Protein AF-A0AAQ3Q4E7-F1 (afdb_monomer)

Nearest PDB structures (foldseek):
  8rqh-assembly2_B  TM=8.491E-01  e=2.332E-04  Streptomyces cyaneofuscatus
  8rqh-assembly1_A  TM=8.280E-01  e=3.522E-04  Streptomyces cyaneofuscatus
  8uiq-assembly1_A  TM=7.110E-01  e=3.755E-05  Pseudomonas putida KT2440
  2vou-assembly1_A  TM=7.718E-01  e=1.138E-02  Paenarthrobacter nicotinovorans
  8er1-assembly1_A  TM=6.569E-01  e=4.702E-03  Chryseobacterium oncorhynchi

Foldseek 3Di:
DDLVVQQVVQWDADLPDFDADADFQPRHGPDTDRQNPVCVVVVHDGDTDHDPVSNVVSVDVVVPPVPDDPPFAFDDWDDPPQWIWTAGPVGDIDIDRDDDDPPPDVDPPDDWDQDWKWKWFDDPDDDGDIDIHDDDDDDQLLVVVCVVSPNTDPVSNVSSVNTDSVRTDIDTDTDHDDDPDPDDDD

InterPro domains:
  IPR036188 FAD/NAD(P)-binding domain superfamily [G3DSA:3.50.50.60] (1-108)
  IPR036188 FAD/NAD(P)-binding domain superfamily [SSF51905] (26-106)

Secondary structure (DSSP, 8-state):
--HHHHHHHHSEE-TTS-EEEE-TTT--EEEEE--SHHHHHTTPPPPEE--HHHHHHHHHHHH-TTT--TT--EEEEEE-SS-EEEEETTS-EEEES-----S-TT-TTS--EEEEEEEEE--SSS--EEEEE----SS-HHHHHHHHTTTS-HHHHHHHHHS-GGG-EEEEEEE-PPPS------

Organism: NCBI:txid4628

Solvent-accessible surface area (backbone atoms only — not comparable to full-atom values): 11913 Å² total; per-residue (Å²): 130,59,71,67,57,52,52,58,70,68,27,44,78,51,20,90,48,96,39,68,47,64,40,60,55,80,59,44,77,76,46,74,51,83,49,32,63,71,22,57,80,67,73,41,78,62,44,60,53,60,58,68,68,58,52,50,51,55,51,49,64,73,72,32,74,92,79,57,74,74,98,65,51,75,74,50,72,46,78,73,88,77,39,31,39,37,33,30,74,90,70,51,73,49,78,37,80,72,84,83,92,81,85,62,95,75,62,92,88,62,90,66,50,81,75,44,31,36,35,43,45,66,55,98,71,94,50,91,47,78,47,77,47,82,91,87,87,94,66,58,72,55,61,46,48,53,63,73,51,59,78,40,24,64,77,61,54,53,49,55,68,73,39,56,67,86,51,54,41,84,43,76,36,66,56,74,82,88,69,97,67,90,74,85,84,129

Sequence (186 aa):
MDVAEEVMKAGCITGDRINGLVDGISGNWYVKFDTFTPAAERGLPVTRVISRMTLQQILARAVGDDIILNDSNVIDFVDNGDKVTVKLENGQQLDGDFLVGADGIWVVNYKLDPKMLLIQVIPATLVLQILFLQTLKLLGKKERLLKIFDGWCDNVIDLLHATDEEAILRRDIYDRIPVMSWEKVV

Mean predicted aligned error: 8.84 Å

Radius of gyration: 21.98 Å; Cα contacts (8 Å, |Δi|>4): 220; chains: 1; bounding box: 44×51×58 Å

Structure (mmCIF, N/CA/C/O backbone):
data_AF-A0AAQ3Q4E7-F1
#
_entry.id   AF-A0AAQ3Q4E7-F1
#
loop_
_atom_site.group_PDB
_atom_site.id
_atom_site.type_symbol
_atom_site.label_atom_id
_atom_site.label_alt_id
_atom_site.label_comp_id
_atom_site.label_asym_id
_atom_site.label_entity_id
_atom_site.label_seq_id
_atom_site.pdbx_PDB_ins_code
_atom_site.Cartn_x
_atom_site.Cartn_y
_atom_site.Cartn_z
_atom_site.occupancy
_atom_site.B_iso_or_equiv
_atom_site.auth_seq_id
_atom_site.auth_comp_id
_atom_site.auth_asym_id
_atom_site.auth_atom_id
_atom_site.pdbx_PDB_model_num
ATOM 1 N N . MET A 1 1 ? -18.749 -17.083 -1.553 1.00 60.62 1 MET A N 1
ATOM 2 C CA . MET A 1 1 ? -17.361 -17.135 -2.051 1.00 60.62 1 MET A CA 1
ATOM 3 C C . MET A 1 1 ? -16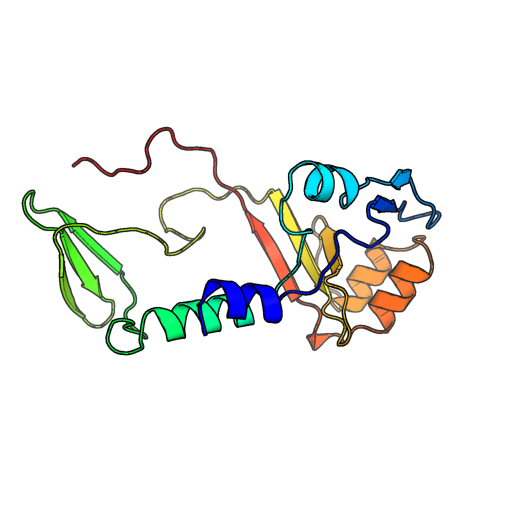.500 -16.774 -0.868 1.00 60.62 1 MET A C 1
ATOM 5 O O . MET A 1 1 ? -16.876 -15.849 -0.157 1.00 60.62 1 MET A O 1
ATOM 9 N N . ASP A 1 2 ? -15.468 -17.557 -0.585 1.00 90.62 2 ASP A N 1
ATOM 10 C CA . ASP A 1 2 ? -14.574 -17.249 0.530 1.00 90.62 2 ASP A CA 1
ATOM 11 C C . ASP A 1 2 ? -13.831 -15.926 0.248 1.00 90.62 2 ASP A C 1
ATOM 13 O O . ASP A 1 2 ? -13.501 -15.631 -0.904 1.00 90.62 2 ASP A O 1
ATOM 17 N N . VAL A 1 3 ? -13.592 -15.101 1.271 1.00 95.75 3 VAL A N 1
ATOM 18 C CA . VAL A 1 3 ? -12.972 -13.767 1.104 1.00 95.75 3 VAL A CA 1
ATOM 19 C C . VAL A 1 3 ? -11.593 -13.903 0.460 1.00 95.75 3 VAL A C 1
ATOM 21 O O . VAL A 1 3 ? -11.222 -13.112 -0.409 1.00 95.75 3 VAL A O 1
ATOM 24 N N . ALA A 1 4 ? -10.847 -14.947 0.834 1.00 93.50 4 ALA A N 1
ATOM 25 C CA . ALA A 1 4 ? -9.548 -15.228 0.245 1.00 93.50 4 ALA A CA 1
ATOM 26 C C . ALA A 1 4 ? -9.661 -15.561 -1.251 1.00 93.50 4 ALA A C 1
ATOM 28 O O . ALA A 1 4 ? -8.864 -15.061 -2.043 1.00 93.50 4 ALA A O 1
ATOM 29 N N . GLU A 1 5 ? -10.666 -16.335 -1.672 1.00 94.31 5 GLU A N 1
ATOM 30 C CA . GLU A 1 5 ? -10.904 -16.619 -3.093 1.00 94.31 5 GLU A CA 1
ATOM 31 C C . GLU A 1 5 ? -11.196 -15.343 -3.891 1.00 94.31 5 GLU A C 1
ATOM 33 O O . GLU A 1 5 ? -10.680 -15.183 -5.000 1.00 94.31 5 GLU A O 1
ATOM 38 N N . GLU A 1 6 ? -11.972 -14.409 -3.331 1.00 96.06 6 GLU A N 1
ATOM 39 C CA . GLU A 1 6 ? -12.259 -13.123 -3.977 1.00 96.06 6 GLU A CA 1
ATOM 40 C C . GLU A 1 6 ? -10.988 -12.293 -4.176 1.00 96.06 6 GLU A C 1
ATOM 42 O O . GLU A 1 6 ? -10.724 -11.810 -5.282 1.00 96.06 6 GLU A O 1
ATOM 47 N N . VAL A 1 7 ? -10.160 -12.189 -3.132 1.00 95.44 7 VAL A N 1
ATOM 48 C CA . VAL A 1 7 ? -8.862 -11.502 -3.191 1.00 95.44 7 VAL A CA 1
ATOM 49 C C . VAL A 1 7 ? -7.954 -12.152 -4.235 1.00 95.44 7 VAL A C 1
ATOM 51 O O . VAL A 1 7 ? -7.366 -11.460 -5.070 1.00 95.44 7 VAL A O 1
ATOM 54 N N . MET A 1 8 ? -7.868 -13.483 -4.240 1.00 92.56 8 MET A N 1
ATOM 55 C CA . MET A 1 8 ? -7.023 -14.221 -5.180 1.00 92.56 8 MET A CA 1
ATOM 56 C C . MET A 1 8 ? -7.490 -14.054 -6.626 1.00 92.56 8 MET A C 1
ATOM 58 O O . MET A 1 8 ? -6.655 -13.918 -7.523 1.00 92.56 8 MET A O 1
ATOM 62 N N . LYS A 1 9 ? -8.805 -14.014 -6.855 1.00 93.25 9 LYS A N 1
ATOM 63 C CA . LYS A 1 9 ? -9.408 -13.788 -8.173 1.00 93.25 9 LYS A CA 1
ATOM 64 C C . LYS A 1 9 ? -9.200 -12.358 -8.676 1.00 93.25 9 LYS A C 1
ATOM 66 O O . LYS A 1 9 ? -8.995 -12.170 -9.872 1.00 93.25 9 LYS A O 1
ATOM 71 N N . ALA A 1 10 ? -9.247 -11.366 -7.788 1.00 93.81 10 ALA A N 1
ATOM 72 C CA . ALA A 1 10 ? -9.035 -9.961 -8.135 1.00 93.81 10 ALA A CA 1
ATOM 73 C C . ALA A 1 10 ? -7.553 -9.606 -8.370 1.00 93.81 10 ALA A C 1
ATOM 75 O O . ALA A 1 10 ? -7.254 -8.618 -9.042 1.00 93.81 10 ALA A O 1
ATOM 76 N N . GLY A 1 11 ? -6.621 -10.387 -7.817 1.00 90.44 11 GLY A N 1
ATOM 77 C CA . GLY A 1 11 ? -5.184 -10.180 -7.987 1.00 90.44 11 GLY A CA 1
ATOM 78 C C . GLY A 1 11 ? -4.650 -10.652 -9.345 1.00 90.44 11 GLY A C 1
ATOM 79 O O . GLY A 1 11 ? -4.944 -11.759 -9.798 1.00 90.44 11 GLY A O 1
ATOM 80 N N . CYS A 1 12 ? -3.780 -9.849 -9.958 1.00 88.62 12 CYS A N 1
ATOM 81 C CA . CYS A 1 12 ? -3.025 -10.213 -11.157 1.00 88.62 12 CYS A CA 1
ATOM 82 C C . CYS A 1 12 ? -1.793 -11.034 -10.774 1.00 88.62 12 CYS A C 1
ATOM 84 O O . CYS A 1 12 ? -1.006 -10.590 -9.940 1.00 88.62 12 CYS A O 1
ATOM 86 N N . ILE A 1 13 ? -1.586 -12.192 -11.406 1.00 88.81 13 ILE A N 1
ATOM 87 C CA . ILE A 1 13 ? -0.353 -12.972 -11.237 1.00 88.81 13 ILE A CA 1
ATOM 88 C C . ILE A 1 13 ? 0.808 -12.197 -11.868 1.00 88.81 13 ILE A C 1
ATOM 90 O O . ILE A 1 13 ? 0.705 -11.696 -12.991 1.00 88.81 13 ILE A O 1
ATOM 94 N N . THR A 1 14 ? 1.881 -12.046 -11.099 1.00 87.25 14 THR A N 1
ATOM 95 C CA . THR A 1 14 ? 3.135 -11.420 -11.542 1.00 87.25 14 THR A CA 1
ATOM 96 C C . THR A 1 14 ? 4.330 -12.338 -11.352 1.00 87.25 14 THR A C 1
ATOM 98 O O . THR A 1 14 ? 5.359 -12.146 -12.001 1.00 87.25 14 THR A O 1
ATOM 101 N N . GLY A 1 15 ? 4.204 -13.343 -10.482 1.00 84.06 15 GLY A N 1
ATOM 102 C CA . GLY A 1 15 ? 5.280 -14.289 -10.222 1.00 84.06 15 GLY A CA 1
ATOM 103 C C . GLY A 1 15 ? 5.631 -15.179 -11.418 1.00 84.06 15 GLY A C 1
ATOM 104 O O . GLY A 1 15 ? 6.709 -15.741 -11.444 1.00 84.06 15 GLY A O 1
ATOM 105 N N . ASP A 1 16 ? 4.764 -15.272 -12.428 1.00 86.12 16 ASP A N 1
ATOM 106 C CA . ASP A 1 16 ? 4.968 -16.015 -13.680 1.00 86.12 16 ASP A CA 1
ATOM 107 C C . ASP A 1 16 ? 5.640 -15.186 -14.793 1.00 86.12 16 ASP A C 1
ATOM 109 O O . ASP A 1 16 ? 5.805 -15.656 -15.921 1.00 86.12 16 ASP A O 1
ATOM 113 N N . ARG A 1 17 ? 6.024 -13.941 -14.494 1.00 86.81 17 ARG A N 1
ATOM 114 C CA . ARG A 1 17 ? 6.661 -13.015 -15.439 1.00 86.81 17 ARG A CA 1
ATOM 115 C C . ARG A 1 17 ? 8.159 -12.897 -15.182 1.00 86.81 17 ARG A C 1
ATOM 117 O O . ARG A 1 17 ? 8.674 -13.279 -14.132 1.00 86.81 17 ARG A O 1
ATOM 124 N N . ILE A 1 18 ? 8.868 -12.284 -16.130 1.00 84.69 18 ILE A N 1
ATOM 125 C CA . ILE A 1 18 ? 10.240 -11.831 -15.886 1.00 84.69 18 ILE A CA 1
ATOM 126 C C . ILE A 1 18 ? 10.180 -10.686 -14.875 1.00 84.69 18 ILE A C 1
ATOM 128 O O . ILE A 1 18 ? 9.645 -9.618 -15.173 1.00 84.69 18 ILE A O 1
ATOM 132 N N . ASN A 1 19 ? 10.743 -10.915 -13.694 1.00 84.56 19 ASN A N 1
ATOM 133 C CA . ASN A 1 19 ? 10.876 -9.914 -12.648 1.00 84.56 19 ASN A CA 1
ATOM 134 C C . ASN A 1 19 ? 12.354 -9.515 -12.509 1.00 84.56 19 ASN A C 1
ATOM 136 O O . ASN A 1 19 ? 13.254 -10.338 -12.696 1.00 84.56 19 ASN A O 1
ATOM 140 N N . GLY A 1 20 ? 12.629 -8.244 -12.230 1.00 88.12 20 GLY A N 1
ATOM 141 C CA . GLY A 1 20 ? 13.999 -7.739 -12.227 1.00 88.12 20 GLY A CA 1
ATOM 142 C C . GLY A 1 20 ? 14.095 -6.229 -12.050 1.00 88.12 20 GLY A C 1
ATOM 143 O O . GLY A 1 20 ? 13.082 -5.545 -11.909 1.00 88.12 20 GLY A O 1
ATOM 144 N N . LEU A 1 21 ? 15.325 -5.721 -12.102 1.00 89.56 21 LEU A N 1
ATOM 145 C CA . LEU A 1 21 ? 15.622 -4.292 -12.176 1.00 89.56 21 LEU A CA 1
ATOM 146 C C . LEU A 1 21 ? 16.258 -3.976 -13.531 1.00 89.56 21 LEU A C 1
ATOM 148 O O . LEU A 1 21 ? 17.126 -4.711 -14.019 1.00 89.56 21 LEU A O 1
ATOM 152 N N . VAL A 1 22 ? 15.828 -2.860 -14.109 1.00 89.38 22 VAL A N 1
ATOM 153 C CA . VAL A 1 22 ? 16.307 -2.325 -15.384 1.00 89.38 22 VAL A CA 1
ATOM 154 C C . VAL A 1 22 ? 17.050 -1.021 -15.111 1.00 89.38 22 VAL A C 1
ATOM 156 O O . VAL A 1 22 ? 16.599 -0.213 -14.300 1.00 89.38 22 VAL A O 1
ATOM 159 N N . ASP A 1 23 ? 18.191 -0.835 -15.768 1.00 89.12 23 ASP A N 1
ATOM 160 C CA . ASP A 1 23 ? 18.941 0.416 -15.744 1.00 89.12 23 ASP A CA 1
ATOM 161 C C . ASP A 1 23 ? 18.191 1.511 -16.514 1.00 89.12 23 ASP A C 1
ATOM 163 O O . ASP A 1 23 ? 17.794 1.320 -17.663 1.00 89.12 23 ASP A O 1
ATOM 167 N N . GLY A 1 24 ? 18.021 2.669 -15.880 1.00 87.56 24 GLY A N 1
ATOM 168 C CA . GLY A 1 24 ? 17.267 3.790 -16.430 1.00 87.56 24 GLY A CA 1
ATOM 169 C C . GLY A 1 24 ? 17.907 4.422 -17.662 1.00 87.56 24 GLY A C 1
ATOM 170 O O . GLY A 1 24 ? 17.179 4.889 -18.533 1.00 87.56 24 GLY A O 1
ATOM 171 N N . ILE A 1 25 ? 19.242 4.404 -17.760 1.00 91.00 25 ILE A N 1
ATOM 172 C CA . ILE A 1 25 ? 19.988 5.044 -18.854 1.00 91.00 25 ILE A CA 1
ATOM 173 C C . ILE A 1 25 ? 19.978 4.151 -20.096 1.00 91.00 25 ILE A C 1
ATOM 175 O O . ILE A 1 25 ? 19.546 4.566 -21.167 1.00 91.00 25 ILE A O 1
ATOM 179 N N . SER A 1 26 ? 20.436 2.907 -19.963 1.00 92.94 26 SER A N 1
ATOM 180 C CA . SER A 1 26 ? 20.579 1.994 -21.101 1.00 92.94 26 SER A CA 1
ATOM 181 C C . SER A 1 26 ? 19.322 1.184 -21.420 1.00 92.94 26 SER A C 1
ATOM 183 O O . SER A 1 26 ? 19.244 0.585 -22.490 1.00 92.94 26 SER A O 1
ATOM 185 N N . GLY A 1 27 ? 18.362 1.106 -20.495 1.00 88.50 27 GLY A N 1
ATOM 186 C CA . GLY A 1 27 ? 17.185 0.245 -20.619 1.00 88.50 27 GLY A CA 1
ATOM 187 C C . GLY A 1 27 ? 17.492 -1.253 -20.501 1.00 88.50 27 GLY A C 1
ATOM 188 O O . GLY A 1 27 ? 16.609 -2.084 -20.723 1.00 88.50 27 GLY A O 1
ATOM 189 N N . ASN A 1 28 ? 18.727 -1.625 -20.151 1.00 92.81 28 ASN A N 1
ATOM 190 C CA . ASN A 1 28 ? 19.142 -3.018 -20.032 1.00 92.81 28 ASN A CA 1
ATOM 191 C C . ASN A 1 28 ? 18.845 -3.589 -18.643 1.00 92.81 28 ASN A C 1
ATOM 193 O O . ASN A 1 28 ? 18.901 -2.900 -17.626 1.00 92.81 28 ASN A O 1
ATOM 197 N N . TRP A 1 29 ? 18.583 -4.895 -18.589 1.00 92.31 29 TRP A N 1
ATOM 198 C CA . TRP A 1 29 ? 18.452 -5.614 -17.323 1.00 92.31 29 TRP A CA 1
ATOM 199 C C . TRP A 1 29 ? 19.776 -5.609 -16.560 1.00 92.31 29 TRP A C 1
ATOM 201 O O . TRP A 1 29 ? 20.783 -6.095 -17.071 1.00 92.31 29 TRP A O 1
ATOM 211 N N . TYR A 1 30 ? 19.745 -5.131 -15.318 1.00 90.62 30 TYR A N 1
ATOM 212 C CA . TYR A 1 30 ? 20.881 -5.216 -14.400 1.00 90.62 30 TYR A CA 1
ATOM 213 C C . TYR A 1 30 ? 20.780 -6.445 -13.485 1.00 90.62 30 TYR A C 1
ATOM 215 O O . TYR A 1 30 ? 21.783 -7.085 -13.182 1.00 90.62 30 TYR A O 1
ATOM 223 N N . VAL A 1 31 ? 19.560 -6.833 -13.093 1.00 95.19 31 VAL A N 1
ATOM 224 C CA . VAL A 1 31 ? 19.297 -8.076 -12.353 1.00 95.19 31 VAL A CA 1
ATOM 225 C C . VAL A 1 31 ? 17.936 -8.646 -12.734 1.00 95.19 31 VAL A C 1
ATOM 227 O O . VAL A 1 31 ? 16.982 -7.902 -12.960 1.00 95.19 31 VAL A O 1
ATOM 230 N N . LYS A 1 32 ? 17.841 -9.974 -12.786 1.00 93.44 32 LYS A N 1
ATOM 231 C CA . LYS A 1 32 ? 16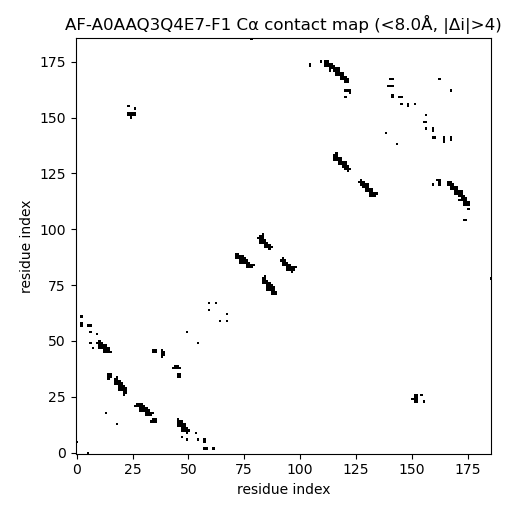.583 -10.716 -12.913 1.00 93.44 32 LYS A CA 1
ATOM 232 C C . LYS A 1 32 ? 16.452 -11.650 -11.721 1.00 93.44 32 LYS A C 1
ATOM 234 O O . LYS A 1 32 ? 17.446 -12.239 -11.302 1.00 93.44 32 LYS A O 1
ATOM 239 N N . PHE A 1 33 ? 15.248 -11.776 -11.187 1.00 91.38 33 PHE A N 1
ATOM 240 C CA . PHE A 1 33 ? 14.959 -12.658 -10.066 1.00 91.38 33 PHE A CA 1
ATOM 241 C C . PHE A 1 33 ? 13.764 -13.553 -10.390 1.00 91.38 33 PHE A C 1
ATOM 243 O O . PHE A 1 33 ? 12.753 -13.100 -10.926 1.00 91.38 33 PHE A O 1
ATOM 250 N N . ASP A 1 34 ? 13.914 -14.838 -10.076 1.00 90.62 34 ASP A N 1
ATOM 251 C CA . ASP A 1 34 ? 12.868 -15.843 -10.227 1.00 90.62 34 ASP A CA 1
ATOM 252 C C . ASP A 1 34 ? 11.958 -15.823 -8.997 1.00 90.62 34 ASP A C 1
ATOM 254 O O . ASP A 1 34 ? 12.381 -16.111 -7.876 1.00 90.62 34 ASP A O 1
ATOM 258 N N . THR A 1 35 ? 10.704 -15.444 -9.216 1.00 90.31 35 THR A N 1
ATOM 259 C CA . THR A 1 35 ? 9.653 -15.398 -8.194 1.00 90.31 35 THR A CA 1
ATOM 260 C C . THR A 1 35 ? 8.675 -16.567 -8.312 1.00 90.31 35 THR A C 1
ATOM 262 O O . THR A 1 35 ? 7.853 -16.754 -7.414 1.00 90.31 35 THR A O 1
ATOM 265 N N . PHE A 1 36 ? 8.766 -17.371 -9.377 1.00 93.38 36 PHE A N 1
ATOM 266 C CA . PHE A 1 36 ? 7.890 -18.512 -9.617 1.00 93.38 36 PHE A CA 1
ATOM 267 C C . PHE A 1 36 ? 8.386 -19.749 -8.872 1.00 93.38 36 PHE A C 1
ATOM 269 O O . PHE A 1 36 ? 7.676 -20.287 -8.018 1.00 93.38 36 PHE A O 1
ATOM 276 N N . THR A 1 37 ? 9.607 -20.196 -9.183 1.00 93.62 37 THR A N 1
ATOM 277 C CA . THR A 1 37 ? 10.122 -21.504 -8.747 1.00 93.62 37 THR A CA 1
ATOM 278 C C . THR A 1 37 ? 10.120 -21.655 -7.224 1.00 93.62 37 THR A C 1
ATOM 280 O O . THR A 1 37 ? 9.572 -22.648 -6.743 1.00 93.62 37 THR A O 1
ATOM 283 N N . PRO A 1 38 ? 10.584 -20.666 -6.425 1.00 92.88 38 PRO A N 1
ATOM 284 C CA . PRO A 1 38 ? 10.576 -20.795 -4.967 1.00 92.88 38 PRO A CA 1
ATOM 285 C C . PRO A 1 38 ? 9.170 -20.910 -4.361 1.00 92.88 38 PRO A C 1
ATOM 287 O O . PRO A 1 38 ? 9.005 -21.524 -3.307 1.00 92.88 38 PRO A O 1
ATOM 290 N N . ALA A 1 39 ? 8.158 -20.303 -4.992 1.00 92.75 39 ALA A N 1
ATOM 291 C CA . ALA A 1 39 ? 6.772 -20.417 -4.549 1.00 92.75 39 ALA A CA 1
ATOM 292 C C . ALA A 1 39 ? 6.206 -21.799 -4.902 1.00 92.75 39 ALA A C 1
ATOM 294 O O . ALA A 1 39 ? 5.656 -22.477 -4.033 1.00 92.75 39 ALA A O 1
ATOM 295 N N . ALA A 1 40 ? 6.415 -22.241 -6.146 1.00 92.94 40 ALA A N 1
ATOM 296 C CA . ALA A 1 40 ? 5.936 -23.525 -6.647 1.00 92.94 40 ALA A CA 1
ATOM 297 C C . ALA A 1 40 ? 6.521 -24.714 -5.866 1.00 92.94 40 ALA A C 1
ATOM 299 O O . ALA A 1 40 ? 5.770 -25.578 -5.417 1.00 92.94 40 ALA A O 1
ATOM 300 N N . GLU A 1 41 ? 7.835 -24.729 -5.626 1.00 96.38 41 GLU A N 1
ATOM 301 C CA . GLU A 1 41 ? 8.517 -25.791 -4.867 1.00 96.38 41 GLU A CA 1
ATOM 302 C C . GLU A 1 41 ? 8.024 -25.906 -3.417 1.00 96.38 41 GLU A C 1
ATOM 304 O O . GLU A 1 41 ? 8.086 -26.977 -2.817 1.00 96.38 41 GLU A O 1
ATOM 309 N N . ARG A 1 42 ? 7.509 -24.809 -2.850 1.00 95.81 42 ARG A N 1
ATOM 310 C CA . ARG A 1 42 ? 6.963 -24.757 -1.485 1.00 95.81 42 ARG A CA 1
ATOM 311 C C . ARG A 1 42 ? 5.448 -24.958 -1.428 1.00 95.81 42 ARG A C 1
ATOM 313 O O . ARG A 1 42 ? 4.879 -24.874 -0.343 1.00 95.81 42 ARG A O 1
ATOM 320 N N . GLY A 1 43 ? 4.787 -25.177 -2.567 1.00 94.38 43 GLY A N 1
ATOM 321 C CA . GLY A 1 43 ? 3.326 -25.252 -2.648 1.00 94.38 43 GLY A CA 1
ATOM 322 C C . GLY A 1 43 ? 2.620 -23.943 -2.272 1.00 94.38 43 GLY A C 1
ATOM 323 O O . GLY A 1 43 ? 1.458 -23.964 -1.873 1.00 94.38 43 GLY A O 1
ATOM 324 N N . LEU A 1 44 ? 3.317 -22.805 -2.362 1.00 92.06 44 LEU A N 1
ATOM 325 C CA . LEU A 1 44 ? 2.762 -21.485 -2.074 1.00 92.06 44 LEU A CA 1
ATOM 326 C C . LEU A 1 44 ? 2.079 -20.906 -3.322 1.00 92.06 44 LEU A C 1
ATOM 328 O O . LEU A 1 44 ? 2.531 -21.153 -4.444 1.00 92.06 44 LEU A O 1
ATOM 332 N N . PRO A 1 45 ? 1.027 -20.082 -3.162 1.00 89.44 45 PRO A N 1
ATOM 333 C CA . PRO A 1 45 ? 0.462 -19.349 -4.283 1.00 89.44 45 PRO A CA 1
ATOM 334 C C . PRO A 1 45 ? 1.509 -18.448 -4.947 1.00 89.44 45 PRO A C 1
ATOM 336 O O . PRO A 1 45 ? 2.249 -17.733 -4.270 1.00 89.44 45 PRO A O 1
ATOM 339 N N . VAL A 1 46 ? 1.531 -18.447 -6.281 1.00 91.06 46 VAL A N 1
ATOM 340 C CA . VAL A 1 46 ? 2.384 -17.543 -7.067 1.00 91.06 46 VAL A CA 1
ATOM 341 C C . VAL A 1 46 ? 2.046 -16.091 -6.725 1.00 91.06 46 VAL A C 1
ATOM 343 O O . VAL A 1 46 ? 0.871 -15.745 -6.568 1.00 91.06 46 VAL A O 1
ATOM 346 N N . THR A 1 47 ? 3.073 -15.242 -6.623 1.00 88.88 47 THR A N 1
ATOM 347 C CA . THR A 1 47 ? 2.931 -13.829 -6.254 1.00 88.88 47 THR A CA 1
ATOM 348 C C . THR A 1 47 ? 1.929 -13.100 -7.146 1.00 88.88 47 THR A C 1
ATOM 350 O O . THR A 1 47 ? 1.940 -13.234 -8.376 1.00 88.88 47 THR A O 1
ATOM 353 N N . ARG A 1 48 ? 1.074 -12.299 -6.501 1.00 88.75 48 ARG A N 1
ATOM 354 C CA . ARG A 1 48 ? 0.040 -11.486 -7.138 1.00 88.75 48 ARG A CA 1
ATOM 355 C C . ARG A 1 48 ? 0.127 -10.035 -6.693 1.00 88.75 48 ARG A C 1
ATOM 357 O O . ARG A 1 48 ? 0.516 -9.745 -5.565 1.00 88.75 48 ARG A O 1
ATOM 364 N N . VAL A 1 49 ? -0.315 -9.139 -7.567 1.00 89.31 49 VAL A N 1
ATOM 365 C CA . VAL A 1 49 ? -0.536 -7.722 -7.269 1.00 89.31 49 VAL A CA 1
ATOM 366 C C . VAL A 1 49 ? -2.028 -7.434 -7.356 1.00 89.31 49 VAL A C 1
ATOM 368 O O . VAL A 1 49 ? -2.685 -7.802 -8.329 1.00 89.31 49 VAL A O 1
ATOM 371 N N . ILE A 1 50 ? -2.565 -6.764 -6.340 1.00 89.88 50 ILE A N 1
ATOM 372 C CA . ILE A 1 50 ? -3.967 -6.345 -6.270 1.00 89.88 50 ILE A CA 1
ATOM 373 C C . ILE A 1 50 ? -4.044 -4.835 -6.038 1.00 89.88 50 ILE A C 1
ATOM 375 O O . ILE A 1 50 ? -3.211 -4.254 -5.341 1.00 89.88 50 ILE A O 1
ATOM 379 N N . SER A 1 51 ? -5.054 -4.189 -6.622 1.00 89.00 51 SER A N 1
ATOM 380 C CA . SER A 1 51 ? -5.367 -2.790 -6.324 1.00 89.00 51 SER A CA 1
ATOM 381 C C . SER A 1 51 ? -5.711 -2.631 -4.843 1.00 89.00 51 SER A C 1
ATOM 383 O O . SER A 1 51 ? -6.571 -3.343 -4.322 1.00 89.00 51 SER A O 1
ATOM 385 N N . ARG A 1 52 ? -5.087 -1.653 -4.173 1.00 88.62 52 ARG A N 1
ATOM 386 C CA . ARG A 1 52 ? -5.385 -1.330 -2.769 1.00 88.62 52 ARG A CA 1
ATOM 387 C C . ARG A 1 52 ? -6.875 -1.060 -2.565 1.00 88.62 52 ARG A C 1
ATOM 389 O O . ARG A 1 52 ? -7.445 -1.548 -1.599 1.00 88.62 52 ARG A O 1
ATOM 396 N N . MET A 1 53 ? -7.498 -0.314 -3.476 1.00 92.81 53 MET A N 1
ATOM 397 C CA . MET A 1 53 ? -8.914 0.047 -3.390 1.00 92.81 53 MET A CA 1
ATOM 398 C C . MET A 1 53 ? -9.795 -1.196 -3.487 1.00 92.81 53 MET A C 1
ATOM 400 O O . MET A 1 53 ? -10.702 -1.365 -2.681 1.00 92.81 53 MET A O 1
ATOM 404 N N . THR A 1 54 ? -9.484 -2.098 -4.421 1.00 95.12 54 THR A N 1
ATOM 405 C CA . THR A 1 54 ? -10.205 -3.365 -4.577 1.00 95.12 54 THR A CA 1
ATOM 406 C C . THR A 1 54 ? -10.049 -4.246 -3.343 1.00 95.12 54 THR A C 1
ATOM 408 O O . THR A 1 54 ? -11.048 -4.724 -2.820 1.00 95.12 54 THR A O 1
ATOM 411 N N . LEU A 1 55 ? -8.826 -4.410 -2.827 1.00 96.00 55 LEU A N 1
ATOM 412 C CA . LEU A 1 55 ? -8.587 -5.188 -1.610 1.00 96.00 55 LEU A CA 1
ATOM 413 C C . LEU A 1 55 ? -9.369 -4.618 -0.419 1.00 96.00 55 LEU A C 1
ATOM 415 O O . LEU A 1 55 ? -10.046 -5.360 0.282 1.00 96.00 55 LEU A O 1
ATOM 419 N N . GLN A 1 56 ? -9.321 -3.301 -0.217 1.00 95.19 56 GLN A N 1
ATOM 420 C CA . GLN A 1 56 ? -10.048 -2.644 0.869 1.00 95.19 56 GLN A CA 1
ATOM 421 C C . GLN A 1 56 ? -11.565 -2.791 0.731 1.00 95.19 56 GLN A C 1
ATOM 423 O O . GLN A 1 56 ? -12.230 -3.028 1.731 1.00 95.19 56 GLN A O 1
ATOM 428 N N . GLN A 1 57 ? -12.111 -2.701 -0.483 1.00 95.62 57 GLN A N 1
ATOM 429 C CA . GLN A 1 57 ? -13.539 -2.918 -0.727 1.00 95.62 57 GLN A CA 1
ATOM 430 C C . GLN A 1 57 ? -13.967 -4.355 -0.425 1.00 95.62 57 GLN A C 1
ATOM 432 O O . GLN A 1 57 ? -15.010 -4.550 0.192 1.00 95.62 57 GLN A O 1
ATOM 437 N N . ILE A 1 58 ? -13.173 -5.349 -0.840 1.00 96.81 58 ILE A N 1
ATOM 438 C CA . ILE A 1 58 ? -13.443 -6.763 -0.545 1.00 96.81 58 ILE A CA 1
ATOM 439 C C . ILE A 1 58 ? -13.484 -6.975 0.973 1.00 96.81 58 ILE A C 1
ATOM 441 O O . ILE A 1 58 ? -14.443 -7.537 1.494 1.00 96.81 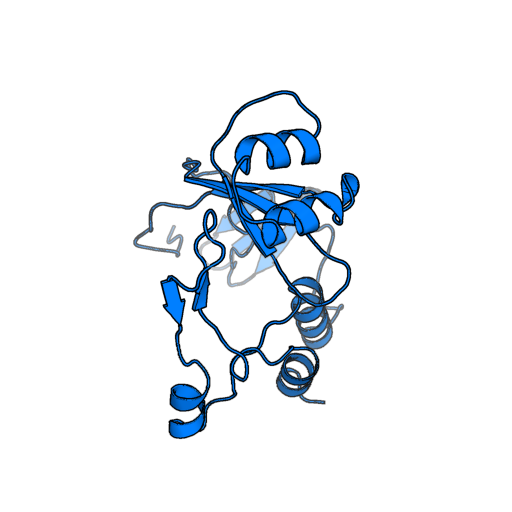58 ILE A O 1
ATOM 445 N N . LEU A 1 59 ? -12.478 -6.465 1.690 1.00 96.56 59 LEU A N 1
ATOM 446 C CA . LEU A 1 59 ? -12.391 -6.599 3.144 1.00 96.56 59 LEU A CA 1
ATOM 447 C C . LEU A 1 59 ? -13.515 -5.850 3.874 1.00 96.56 59 LEU A C 1
ATOM 449 O O . LEU A 1 59 ? -14.117 -6.416 4.777 1.00 96.56 59 LEU A O 1
ATOM 453 N N . ALA A 1 60 ? -13.839 -4.618 3.471 1.00 95.25 60 ALA A N 1
ATOM 454 C CA . ALA A 1 60 ? -14.912 -3.835 4.087 1.00 95.25 60 ALA A CA 1
ATOM 455 C C . ALA A 1 60 ? -16.277 -4.527 3.947 1.00 95.25 60 ALA A C 1
ATOM 457 O O . ALA A 1 60 ? -17.013 -4.644 4.921 1.00 95.25 60 ALA A O 1
ATOM 458 N N . ARG A 1 61 ? -16.578 -5.075 2.762 1.00 94.94 61 ARG A N 1
ATOM 459 C CA . ARG A 1 61 ? -17.813 -5.841 2.529 1.00 94.94 61 ARG A CA 1
ATOM 460 C C . ARG A 1 61 ? -17.877 -7.123 3.351 1.00 94.94 61 ARG A C 1
ATOM 462 O O . ARG A 1 61 ? -18.957 -7.507 3.778 1.00 94.94 61 ARG A O 1
ATOM 469 N N . ALA A 1 62 ? -16.741 -7.796 3.528 1.00 95.88 62 ALA A N 1
ATOM 470 C CA . ALA A 1 62 ? -16.664 -9.019 4.320 1.00 95.88 62 ALA A CA 1
ATOM 471 C C . ALA A 1 62 ? -16.885 -8.763 5.817 1.00 95.88 62 ALA A C 1
ATOM 473 O O . ALA A 1 62 ? -17.454 -9.604 6.505 1.00 95.88 62 ALA A O 1
ATOM 474 N N . VAL A 1 63 ? -16.417 -7.612 6.299 1.00 94.94 63 VAL A N 1
ATOM 475 C CA . VAL A 1 63 ? -16.596 -7.126 7.670 1.00 94.94 63 VAL A CA 1
ATOM 476 C C . VAL A 1 63 ? -18.061 -6.727 7.903 1.00 94.94 63 VAL A C 1
ATOM 478 O O . VAL A 1 63 ? -18.647 -7.157 8.889 1.00 94.94 63 VAL A O 1
ATOM 481 N N . GLY A 1 64 ? -18.676 -6.016 6.957 1.00 94.44 64 GLY A N 1
ATOM 482 C CA . GLY A 1 64 ? -20.080 -5.603 7.024 1.00 94.44 64 GLY A CA 1
ATOM 483 C C . GLY A 1 64 ? -20.238 -4.116 7.341 1.00 94.44 64 GLY A C 1
ATOM 484 O O . GLY A 1 64 ? -19.459 -3.531 8.093 1.00 94.44 64 GLY A O 1
ATOM 485 N N . ASP A 1 65 ? -21.247 -3.490 6.736 1.00 90.81 65 ASP A N 1
ATOM 486 C CA . ASP A 1 65 ? -21.466 -2.041 6.837 1.00 90.81 65 ASP A CA 1
ATOM 487 C C . ASP A 1 65 ? -22.041 -1.621 8.202 1.00 90.81 65 ASP A C 1
ATOM 489 O O . ASP A 1 65 ? -21.932 -0.463 8.593 1.00 90.81 65 ASP A O 1
ATOM 493 N N . ASP A 1 66 ? -22.636 -2.552 8.949 1.00 93.44 66 ASP A N 1
ATOM 494 C CA . ASP A 1 66 ? -23.221 -2.328 10.274 1.00 93.44 66 ASP A CA 1
ATOM 495 C C . ASP A 1 66 ? -22.175 -2.099 11.371 1.00 93.44 66 ASP A C 1
ATOM 497 O O . ASP A 1 66 ? -22.481 -1.488 12.396 1.00 93.44 66 ASP A O 1
ATOM 501 N N . ILE A 1 67 ? -20.935 -2.535 11.141 1.00 94.25 67 ILE A N 1
ATOM 502 C CA . ILE A 1 67 ? -19.820 -2.350 12.077 1.00 94.25 67 ILE A CA 1
ATOM 503 C C . I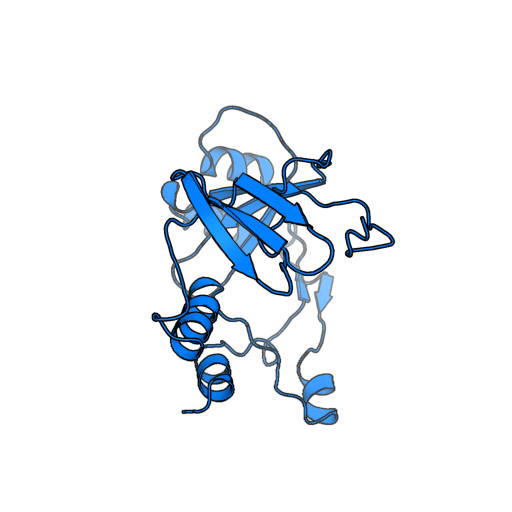LE A 1 67 ? -18.815 -1.282 11.625 1.00 94.25 67 ILE A C 1
ATOM 505 O O . ILE A 1 67 ? -17.936 -0.901 12.399 1.00 94.25 67 ILE A O 1
ATOM 509 N N . ILE A 1 68 ? -18.944 -0.762 10.399 1.00 94.81 68 ILE A N 1
ATOM 510 C CA . ILE A 1 68 ? -18.077 0.294 9.866 1.00 94.81 68 ILE A CA 1
ATOM 511 C C . ILE A 1 68 ? -18.767 1.650 10.018 1.00 94.81 68 ILE A C 1
ATOM 513 O O . ILE A 1 68 ? -19.672 2.008 9.266 1.00 94.81 68 ILE A O 1
ATOM 517 N N . LEU A 1 69 ? -18.277 2.451 10.962 1.00 93.50 69 LEU A N 1
ATOM 518 C CA . LEU A 1 69 ? -18.748 3.816 11.178 1.00 93.50 69 LEU A CA 1
ATOM 519 C C . LEU A 1 69 ? -17.859 4.806 10.418 1.00 93.50 69 LEU A C 1
ATOM 521 O O . LEU A 1 69 ? -16.745 5.119 10.839 1.00 93.50 69 LEU A O 1
ATOM 525 N N . ASN A 1 70 ? -18.353 5.301 9.282 1.00 93.06 70 ASN A N 1
ATOM 526 C CA . ASN A 1 70 ? -17.713 6.402 8.559 1.00 93.06 70 ASN A CA 1
ATOM 527 C C . ASN A 1 70 ? -17.965 7.747 9.262 1.00 93.06 70 ASN A C 1
ATOM 529 O O . ASN A 1 70 ? -18.720 7.822 10.234 1.00 93.06 70 ASN A O 1
ATOM 533 N N . ASP A 1 71 ? -17.283 8.799 8.800 1.00 92.25 71 ASP A N 1
ATOM 534 C CA . ASP A 1 71 ? -17.398 10.171 9.327 1.00 92.25 71 ASP A CA 1
ATOM 535 C C . ASP A 1 71 ? -17.203 10.276 10.857 1.00 92.25 71 ASP A C 1
ATOM 537 O O . ASP A 1 71 ? -17.664 11.210 11.511 1.00 92.25 71 ASP A O 1
ATOM 541 N N . SER A 1 72 ? -16.485 9.306 11.430 1.00 94.19 72 SER A N 1
ATOM 542 C CA . SER A 1 72 ? -16.255 9.135 12.866 1.00 94.19 72 SER A CA 1
ATOM 543 C C . SER A 1 72 ? -14.788 9.406 13.195 1.00 94.19 72 SER A C 1
ATOM 545 O O . SER A 1 72 ? -14.037 8.515 13.587 1.00 94.19 72 SER A O 1
ATOM 547 N N . ASN A 1 73 ? -14.353 10.648 12.969 1.00 93.25 73 ASN A N 1
ATOM 548 C CA . ASN A 1 73 ? -12.971 11.062 13.206 1.00 93.25 73 ASN A CA 1
ATOM 549 C C . ASN A 1 73 ? -12.653 11.074 14.710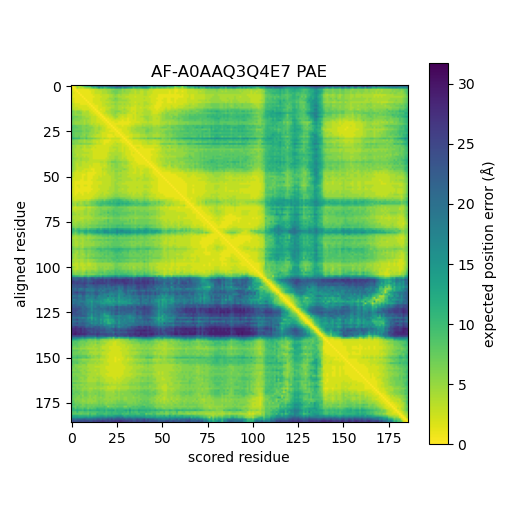 1.00 93.25 73 ASN A C 1
ATOM 551 O O . ASN A 1 73 ? -13.258 11.835 15.468 1.00 93.25 73 ASN A O 1
ATOM 555 N N . VAL A 1 74 ? -11.710 10.233 15.135 1.00 91.88 74 VAL A N 1
ATOM 556 C CA . VAL A 1 74 ? -11.253 10.144 16.527 1.00 91.88 74 VAL A CA 1
ATOM 557 C C . VAL A 1 74 ? -10.263 11.270 16.810 1.00 91.88 74 VAL A C 1
ATOM 559 O O . VAL A 1 74 ? -9.220 11.352 16.167 1.00 91.88 74 VAL A O 1
ATOM 562 N N . ILE A 1 75 ? -10.570 12.117 17.794 1.00 92.25 75 ILE A N 1
ATOM 563 C CA . ILE A 1 75 ? -9.726 13.267 18.163 1.00 92.25 75 ILE A CA 1
ATOM 564 C C . ILE A 1 75 ? -9.012 13.093 19.504 1.00 92.25 75 ILE A C 1
ATOM 566 O O . ILE A 1 75 ? -8.025 13.783 19.750 1.00 92.25 75 ILE A O 1
ATOM 570 N N . ASP A 1 76 ? -9.507 12.209 20.374 1.00 90.88 76 ASP A N 1
ATOM 571 C CA . ASP A 1 76 ? -8.907 11.936 21.682 1.00 90.88 76 ASP A CA 1
ATOM 572 C C . ASP A 1 76 ? -9.387 10.590 22.248 1.00 90.88 76 ASP A C 1
ATOM 574 O O . ASP A 1 76 ? -10.385 10.033 21.781 1.00 90.88 76 ASP A O 1
ATOM 578 N N . PHE A 1 77 ? -8.704 10.079 23.272 1.00 92.69 77 PHE A N 1
ATOM 579 C CA . PHE A 1 77 ? -9.147 8.918 24.043 1.00 92.69 77 PHE A CA 1
ATOM 580 C C . PHE A 1 77 ? -8.664 8.973 25.497 1.00 92.69 77 PHE A C 1
ATOM 582 O O . PHE A 1 77 ? -7.592 9.500 25.797 1.00 92.69 77 PHE A O 1
ATOM 589 N N . VAL A 1 78 ? -9.441 8.372 26.395 1.00 90.56 78 VAL A N 1
ATOM 590 C CA . VAL A 1 78 ? -9.131 8.243 27.823 1.00 90.56 78 VAL A CA 1
ATOM 591 C C . VAL A 1 78 ? -9.194 6.772 28.210 1.00 90.56 78 VAL A C 1
ATOM 593 O O . VAL A 1 78 ? -10.198 6.112 27.959 1.00 90.56 78 VAL A O 1
ATOM 596 N N . ASP A 1 79 ? -8.123 6.270 28.817 1.00 90.56 79 ASP A N 1
ATOM 597 C CA . ASP A 1 79 ? -8.091 4.953 29.453 1.00 90.56 79 ASP A CA 1
ATOM 598 C C . ASP A 1 79 ? -8.460 5.108 30.935 1.00 90.56 79 ASP A C 1
ATOM 600 O O . ASP A 1 79 ? -7.800 5.852 31.666 1.00 90.56 79 ASP A O 1
ATOM 604 N N . ASN A 1 80 ? -9.537 4.450 31.361 1.00 88.88 80 ASN A N 1
ATOM 605 C CA . ASN A 1 80 ? -10.040 4.488 32.735 1.00 88.88 80 ASN A CA 1
ATOM 606 C C . ASN A 1 80 ? -9.569 3.282 33.577 1.00 88.88 80 ASN A C 1
ATOM 608 O O . ASN A 1 80 ? -9.933 3.172 34.748 1.00 88.88 80 ASN A O 1
ATOM 612 N N . GLY A 1 81 ? -8.761 2.382 33.005 1.00 87.44 81 GLY A N 1
ATOM 613 C CA . GLY A 1 81 ? -8.243 1.164 33.635 1.00 87.44 81 GLY A CA 1
ATOM 614 C C . GLY A 1 81 ? -9.144 -0.067 33.484 1.00 87.44 81 GLY A C 1
ATOM 615 O O . GLY A 1 81 ? -8.651 -1.191 33.555 1.00 87.44 81 GLY A O 1
ATOM 616 N N . ASP A 1 82 ? -10.445 0.122 33.258 1.00 91.06 82 ASP A N 1
ATOM 617 C CA . ASP A 1 82 ? -11.402 -0.939 32.916 1.00 91.06 82 ASP A CA 1
ATOM 618 C C . ASP A 1 82 ? -11.914 -0.841 31.470 1.00 91.06 82 ASP A C 1
ATOM 620 O O . ASP A 1 82 ? -12.250 -1.861 30.870 1.00 91.06 82 ASP A O 1
ATOM 624 N N . LYS A 1 83 ? -11.970 0.377 30.917 1.00 94.12 83 LYS A N 1
ATOM 625 C CA . LYS A 1 83 ? -12.415 0.686 29.555 1.00 94.12 83 LYS A CA 1
ATOM 626 C C . LYS A 1 83 ? -11.670 1.875 28.969 1.00 94.12 83 LYS A C 1
ATOM 628 O O . LYS A 1 83 ? -11.233 2.776 29.688 1.00 94.12 83 LYS A O 1
ATOM 633 N N . VAL A 1 84 ? -11.658 1.934 27.642 1.00 92.81 84 VAL A N 1
ATOM 634 C CA . VAL A 1 84 ? -11.200 3.087 26.870 1.00 92.81 84 VAL A CA 1
ATOM 635 C C . VAL A 1 84 ? -12.403 3.840 26.308 1.00 92.81 84 VAL A C 1
ATOM 637 O O . VAL A 1 84 ? -13.207 3.274 25.566 1.00 92.81 84 VAL A O 1
ATOM 640 N N . THR A 1 85 ? -12.499 5.129 26.626 1.00 95.12 85 THR A N 1
ATOM 641 C CA . THR A 1 85 ? -13.489 6.048 26.053 1.00 95.12 85 THR A CA 1
ATOM 642 C C . THR A 1 85 ? -12.841 6.865 24.942 1.00 95.12 85 THR A C 1
ATOM 644 O O . THR A 1 85 ? -11.884 7.605 25.169 1.00 95.12 85 THR A O 1
ATOM 647 N N . VAL A 1 86 ? -13.375 6.760 23.733 1.00 95.12 86 VAL A N 1
ATOM 648 C CA . VAL A 1 86 ? -12.942 7.498 22.545 1.00 95.12 86 VAL A CA 1
ATOM 649 C C . VAL A 1 86 ? -13.811 8.734 22.362 1.00 95.12 86 VAL A C 1
ATOM 651 O O . VAL A 1 86 ? -15.035 8.647 22.445 1.00 95.12 86 VAL A O 1
ATOM 654 N N . LYS A 1 87 ? -13.196 9.879 22.052 1.00 94.69 87 LYS A N 1
ATOM 655 C CA . LYS A 1 87 ? -13.889 11.123 21.703 1.00 94.69 87 LYS A CA 1
ATOM 656 C C . LYS A 1 87 ? -13.821 11.371 20.200 1.00 94.69 87 LYS A C 1
ATOM 658 O O . LYS A 1 87 ? -12.735 11.443 19.619 1.00 94.69 87 LYS A O 1
ATOM 663 N N . LEU A 1 88 ? -14.986 11.561 19.591 1.00 95.50 88 LEU A N 1
ATOM 664 C CA . LEU A 1 88 ? -15.121 11.902 18.179 1.00 95.50 88 LEU A CA 1
ATOM 665 C C . LEU A 1 88 ? -15.176 13.420 17.969 1.00 95.50 88 LEU A C 1
ATOM 667 O O . LEU A 1 88 ? -15.589 14.178 18.851 1.00 95.50 88 LEU A O 1
ATOM 671 N N . GLU A 1 89 ? -14.787 13.868 16.777 1.00 95.12 89 GLU A N 1
ATOM 672 C CA . GLU A 1 89 ? -14.794 15.283 16.376 1.00 95.12 89 GLU A CA 1
ATOM 673 C C . GLU A 1 89 ? -16.184 15.925 16.487 1.00 95.12 89 GLU A C 1
ATOM 675 O O . GLU A 1 89 ? -16.314 17.082 16.884 1.00 95.12 89 GLU A O 1
ATOM 680 N N . ASN A 1 90 ? -17.238 15.154 16.220 1.00 94.62 90 ASN A N 1
ATOM 681 C CA . ASN A 1 90 ? -18.628 15.594 16.339 1.00 94.62 90 ASN A CA 1
ATOM 682 C C . ASN A 1 90 ? -19.132 15.691 17.801 1.00 94.62 90 ASN A C 1
ATOM 684 O O . ASN A 1 90 ? -20.302 15.994 18.031 1.00 94.62 90 ASN A O 1
ATOM 688 N N . GLY A 1 91 ? -18.268 15.428 18.787 1.00 95.44 91 GLY A N 1
ATOM 689 C CA . GLY A 1 91 ? -18.571 15.482 20.217 1.00 95.44 91 GLY A CA 1
ATOM 690 C C . GLY A 1 91 ? -19.127 14.188 20.815 1.00 95.44 91 GLY A C 1
ATOM 691 O O . GLY A 1 91 ? -19.279 14.125 22.036 1.00 95.44 91 GLY A O 1
ATOM 692 N N . GLN A 1 92 ? -19.410 13.160 20.006 1.00 96.25 92 GLN A N 1
ATOM 693 C CA . GLN A 1 92 ? -19.828 11.852 20.512 1.00 96.25 92 GLN A CA 1
ATOM 694 C C . GLN A 1 92 ? -18.687 11.149 21.256 1.00 96.25 92 GLN A C 1
ATOM 696 O O . GLN A 1 92 ? -17.505 11.387 20.993 1.00 96.25 92 GLN A O 1
ATOM 701 N N . GLN A 1 93 ? -19.062 10.264 22.179 1.00 96.19 93 GLN A N 1
ATOM 702 C CA . GLN A 1 93 ? -18.135 9.409 22.913 1.00 96.19 93 GLN A CA 1
ATOM 703 C C . GLN A 1 93 ? -18.561 7.950 22.786 1.00 96.19 93 GLN A C 1
ATOM 705 O O . GLN A 1 93 ? -19.759 7.660 22.793 1.00 96.19 93 GLN A O 1
ATOM 710 N N . LEU A 1 94 ? -17.580 7.060 22.649 1.00 94.62 94 LEU A N 1
ATOM 711 C CA . LEU A 1 94 ? -17.774 5.619 22.497 1.00 94.62 94 LEU A CA 1
ATOM 712 C C . LEU A 1 94 ? -16.857 4.874 23.465 1.00 94.62 94 LEU A C 1
ATOM 714 O O . LEU A 1 94 ? -15.675 5.198 23.547 1.00 94.62 94 LEU A O 1
ATOM 718 N N . ASP A 1 95 ? -17.386 3.861 24.145 1.00 96.06 95 ASP A N 1
ATOM 719 C CA . ASP A 1 95 ? -16.621 3.030 25.076 1.00 96.06 95 ASP A CA 1
ATOM 720 C C . ASP A 1 95 ? -16.278 1.673 24.451 1.00 96.06 95 ASP A C 1
ATOM 722 O O . ASP A 1 95 ? -17.098 1.078 23.746 1.00 96.06 95 ASP A O 1
ATOM 726 N N . GLY A 1 96 ? -15.097 1.148 24.770 1.00 93.44 96 GLY A N 1
ATOM 727 C CA . GLY A 1 96 ? -14.680 -0.209 24.421 1.00 93.44 96 GLY A CA 1
ATOM 728 C C . GLY A 1 96 ? -13.664 -0.772 25.411 1.00 93.44 96 GLY A C 1
ATOM 729 O O . GLY A 1 96 ? -13.029 -0.026 26.151 1.00 93.44 96 GLY A O 1
ATOM 730 N N . ASP A 1 97 ? -13.499 -2.095 25.421 1.00 94.44 97 ASP A N 1
ATOM 731 C CA . ASP A 1 97 ? -12.507 -2.757 26.282 1.00 94.44 97 ASP A CA 1
ATOM 732 C C . ASP A 1 97 ? -11.071 -2.506 25.785 1.00 94.44 97 ASP A C 1
ATOM 734 O O . ASP A 1 97 ? -10.139 -2.393 26.574 1.00 94.44 97 ASP A O 1
ATOM 738 N N . PHE A 1 98 ? -10.895 -2.373 24.463 1.00 90.25 98 PHE A N 1
ATOM 739 C CA . PHE A 1 98 ? -9.617 -2.066 23.821 1.00 90.25 98 PHE A CA 1
ATOM 740 C C . PHE A 1 98 ? -9.792 -1.048 22.694 1.00 90.25 98 PHE A C 1
ATOM 742 O O . PHE A 1 98 ? -10.785 -1.072 21.966 1.00 90.25 98 PHE A O 1
ATOM 749 N N . LEU A 1 99 ? -8.769 -0.213 22.494 1.00 91.38 99 LEU A N 1
ATOM 750 C CA . LEU A 1 99 ? -8.647 0.682 21.346 1.00 91.38 99 LEU A CA 1
ATOM 751 C C . LEU A 1 99 ? -7.442 0.278 20.493 1.00 91.38 99 LEU A C 1
ATOM 753 O O . LEU A 1 99 ? -6.316 0.227 20.981 1.00 91.38 99 LEU A O 1
ATOM 757 N N . VAL A 1 100 ? -7.670 0.037 19.202 1.00 92.69 100 VAL A N 1
ATOM 758 C CA . VAL A 1 100 ? -6.605 -0.262 18.236 1.00 92.69 100 VAL A CA 1
ATOM 759 C C . VAL A 1 100 ? -6.394 0.942 17.320 1.00 92.69 100 VAL A C 1
ATOM 761 O O . VAL A 1 100 ? -7.271 1.298 16.536 1.00 92.69 100 VAL A O 1
ATOM 764 N N . GLY A 1 101 ? -5.211 1.555 17.395 1.00 89.12 101 GLY A N 1
ATOM 765 C CA . GLY A 1 101 ? -4.805 2.634 16.492 1.00 89.12 101 GLY A CA 1
ATOM 766 C C . GLY A 1 101 ? -4.345 2.094 15.136 1.00 89.12 101 GLY A C 1
ATOM 767 O O . GLY A 1 101 ? -3.266 1.513 15.032 1.00 89.12 101 GLY A O 1
ATOM 768 N N . ALA A 1 102 ? -5.157 2.293 14.096 1.00 90.69 102 ALA A N 1
ATOM 769 C CA . ALA A 1 102 ? -4.868 1.892 12.712 1.00 90.69 102 ALA A CA 1
ATOM 770 C C . ALA A 1 102 ? -5.079 3.048 11.705 1.00 90.69 102 ALA A C 1
ATOM 772 O O . ALA A 1 102 ? -5.406 2.833 10.538 1.00 90.69 102 ALA A O 1
ATOM 773 N N . ASP A 1 103 ? -4.874 4.284 12.156 1.00 88.06 103 ASP A N 1
ATOM 774 C CA . ASP A 1 103 ? -5.096 5.558 11.454 1.00 88.06 103 ASP A CA 1
ATOM 775 C C . ASP A 1 103 ? -3.952 5.966 10.499 1.00 88.06 103 ASP A C 1
ATOM 777 O O .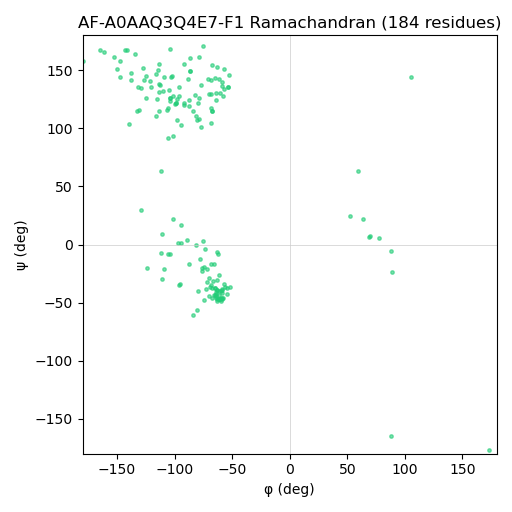 ASP A 1 103 ? -4.024 6.963 9.778 1.00 88.06 103 ASP A O 1
ATOM 781 N N . GLY A 1 104 ? -2.905 5.145 10.416 1.00 84.75 104 GLY A N 1
ATOM 782 C CA . GLY A 1 104 ? -1.814 5.299 9.459 1.00 84.75 104 GLY A CA 1
ATOM 783 C C . GLY A 1 104 ? -0.677 6.203 9.944 1.00 84.75 104 GLY A C 1
ATOM 784 O O . GLY A 1 104 ? -0.506 6.482 11.125 1.00 84.75 104 GLY A O 1
ATOM 785 N N . ILE A 1 105 ? 0.184 6.634 9.018 1.00 79.94 105 ILE A N 1
ATOM 786 C CA . ILE A 1 105 ? 1.468 7.277 9.360 1.00 79.94 105 ILE A CA 1
ATOM 787 C C . ILE A 1 105 ? 1.342 8.719 9.885 1.00 79.94 105 ILE A C 1
ATOM 789 O O . ILE A 1 105 ? 2.343 9.305 10.295 1.00 79.94 105 ILE A O 1
ATOM 793 N N . TRP A 1 106 ? 0.143 9.302 9.914 1.00 72.31 106 TRP A N 1
ATOM 794 C CA . TRP A 1 106 ? -0.078 10.715 10.253 1.00 72.31 106 TRP A CA 1
ATOM 795 C C . TRP A 1 106 ? -0.575 10.960 11.689 1.00 72.31 106 TRP A C 1
ATOM 797 O O . TRP A 1 106 ? -1.104 12.027 11.976 1.00 72.31 106 TRP A O 1
ATOM 807 N N . VAL A 1 107 ? -0.350 10.015 12.611 1.00 63.16 107 VAL A N 1
ATOM 808 C CA . VAL A 1 107 ? -0.601 10.214 14.056 1.00 63.16 107 VAL A CA 1
ATOM 809 C C . VAL A 1 107 ? 0.208 11.415 14.585 1.00 63.16 107 VAL A C 1
ATOM 811 O O . VAL A 1 107 ? 1.430 11.462 14.424 1.00 63.16 107 VAL A O 1
ATOM 814 N N . VAL A 1 108 ? -0.478 12.347 15.255 1.00 45.22 108 VAL A N 1
ATOM 815 C CA . VAL A 1 108 ? -0.106 13.760 15.514 1.00 45.22 108 VAL A CA 1
ATOM 816 C C . VAL A 1 108 ? 1.171 13.994 16.353 1.00 45.22 108 VAL A C 1
ATOM 818 O O . VAL A 1 108 ? 1.659 15.117 16.420 1.00 45.22 108 VAL A O 1
ATOM 821 N N . ASN A 1 109 ? 1.790 12.969 16.945 1.00 44.47 109 ASN A N 1
ATOM 822 C CA . ASN A 1 109 ? 2.830 13.165 17.972 1.00 44.47 109 ASN A CA 1
ATOM 823 C C . ASN A 1 109 ? 4.268 12.790 17.579 1.00 44.47 109 ASN A C 1
ATOM 825 O O . ASN A 1 109 ? 5.149 12.801 18.437 1.00 44.47 109 ASN A O 1
ATOM 829 N N . TYR A 1 110 ? 4.548 12.486 16.309 1.00 47.72 110 TYR A N 1
ATOM 830 C CA . TYR A 1 110 ? 5.899 12.095 15.887 1.00 47.72 110 TYR A CA 1
ATOM 831 C C . TYR A 1 110 ? 6.486 13.029 14.833 1.00 47.72 110 TYR A C 1
ATOM 833 O O . TYR A 1 110 ? 5.844 13.384 13.847 1.00 47.72 110 TYR A O 1
ATOM 841 N N . LYS A 1 111 ? 7.759 13.389 15.029 1.00 44.56 111 LYS A N 1
ATOM 842 C CA . LYS A 1 111 ? 8.562 14.084 14.025 1.00 44.56 111 LYS A CA 1
ATOM 843 C C . LYS A 1 111 ? 8.813 13.111 12.871 1.00 44.56 111 LYS A C 1
ATOM 845 O O . LYS A 1 111 ? 9.572 12.159 13.018 1.00 44.56 111 LYS A O 1
ATOM 850 N N . LEU A 1 112 ? 8.111 13.313 11.760 1.00 51.22 112 LEU A N 1
ATOM 851 C CA . LEU A 1 112 ? 8.309 12.533 10.544 1.00 51.22 112 LEU A CA 1
ATOM 852 C C . LEU A 1 112 ? 9.552 13.048 9.820 1.00 51.22 112 LEU A C 1
ATOM 854 O O . LEU A 1 112 ? 9.635 14.237 9.505 1.00 51.22 112 LEU A O 1
ATOM 858 N N . ASP A 1 113 ? 10.488 12.151 9.527 1.00 51.59 113 ASP A N 1
ATOM 859 C CA . ASP A 1 113 ? 11.633 12.475 8.684 1.00 51.59 113 ASP A CA 1
ATOM 860 C C . ASP A 1 113 ? 11.253 12.234 7.213 1.00 51.59 113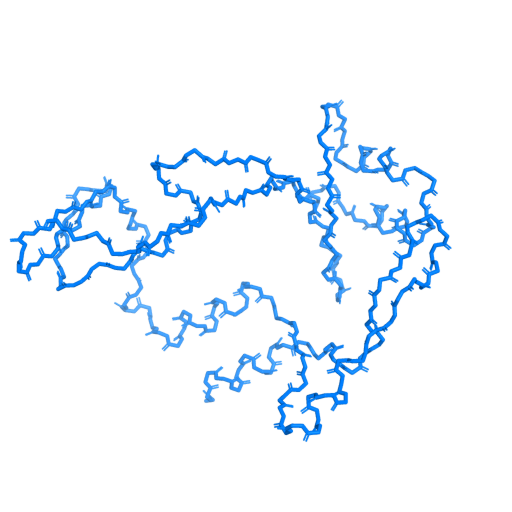 ASP A C 1
ATOM 862 O O . ASP A 1 113 ? 10.904 11.105 6.844 1.00 51.59 113 ASP A O 1
ATOM 866 N N . PRO A 1 114 ? 11.285 13.264 6.345 1.00 53.75 114 PRO A N 1
ATOM 867 C CA . PRO A 1 114 ? 11.066 13.070 4.920 1.00 53.75 114 PRO A CA 1
ATOM 868 C C . PRO A 1 114 ? 12.240 12.273 4.348 1.00 53.75 114 PRO A C 1
ATOM 870 O O . PRO A 1 114 ? 13.372 12.757 4.328 1.00 53.75 114 PRO A O 1
ATOM 873 N N . LYS A 1 115 ? 11.980 11.052 3.872 1.00 50.03 115 LYS A N 1
ATOM 874 C CA . LYS A 1 115 ? 13.033 10.195 3.306 1.00 50.03 115 LYS A CA 1
ATOM 875 C C . LYS A 1 115 ? 13.107 10.292 1.786 1.00 50.03 115 LYS A C 1
ATOM 877 O O . LYS A 1 115 ? 14.196 10.198 1.223 1.00 50.03 115 LYS A O 1
ATOM 882 N N . MET A 1 116 ? 11.973 10.469 1.104 1.00 48.91 116 MET A N 1
ATOM 883 C CA . MET A 1 116 ? 11.923 10.389 -0.361 1.00 48.91 116 MET A CA 1
ATOM 884 C C . MET A 1 116 ? 10.629 10.991 -0.921 1.00 48.91 116 MET A C 1
ATOM 886 O O . MET A 1 116 ? 9.696 11.235 -0.169 1.00 48.91 116 MET A O 1
ATOM 890 N N . LEU A 1 117 ? 10.537 11.223 -2.230 1.00 45.53 117 LEU A N 1
ATOM 891 C CA . LEU A 1 117 ? 9.285 11.571 -2.903 1.00 45.53 117 LEU A CA 1
ATOM 892 C C . LEU A 1 117 ? 8.820 10.409 -3.789 1.00 45.53 117 LEU A C 1
ATOM 894 O O . LEU A 1 117 ? 9.596 9.888 -4.585 1.00 45.53 117 LEU A O 1
ATOM 898 N N . LEU A 1 118 ? 7.540 10.051 -3.680 1.00 48.56 118 LEU A N 1
ATOM 899 C CA . LEU A 1 118 ? 6.846 9.145 -4.581 1.00 48.56 118 LEU A CA 1
A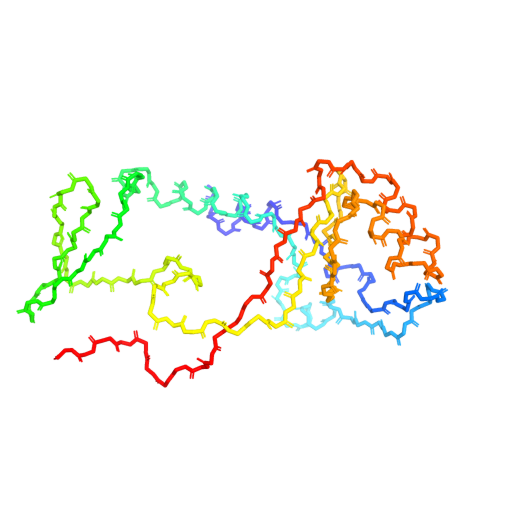TOM 900 C C . LEU A 1 118 ? 6.081 9.909 -5.647 1.00 48.56 118 LEU A C 1
ATOM 902 O O . LEU A 1 118 ? 5.233 10.754 -5.347 1.00 48.56 118 LEU A O 1
ATOM 906 N N . ILE A 1 119 ? 6.323 9.550 -6.897 1.00 54.97 119 ILE A N 1
ATOM 907 C CA . ILE A 1 119 ? 5.474 9.947 -8.005 1.00 54.97 119 ILE A CA 1
ATOM 908 C C . ILE A 1 119 ? 4.823 8.689 -8.548 1.00 54.97 119 ILE A C 1
ATOM 910 O O . ILE A 1 119 ? 5.488 7.773 -9.034 1.00 54.97 119 ILE A O 1
ATOM 914 N N . GLN A 1 120 ? 3.504 8.642 -8.401 1.00 54.19 120 GLN A N 1
ATOM 915 C CA . GLN A 1 120 ? 2.709 7.558 -8.943 1.00 54.19 120 GLN A CA 1
ATOM 916 C C . GLN A 1 120 ? 2.256 7.966 -10.339 1.00 54.19 120 GLN A C 1
ATOM 918 O O . GLN A 1 120 ? 1.597 8.993 -10.509 1.00 54.19 120 GLN A O 1
ATOM 923 N N . VAL A 1 121 ? 2.632 7.144 -11.310 1.00 51.06 121 VAL A N 1
ATOM 924 C CA . VAL A 1 121 ? 2.150 7.207 -12.683 1.00 51.06 121 VAL A CA 1
ATOM 925 C C . VAL A 1 121 ? 1.179 6.046 -12.842 1.00 51.06 121 VAL A C 1
ATOM 927 O O . VAL A 1 121 ? 1.548 4.892 -12.627 1.00 51.06 121 VAL A O 1
ATOM 930 N N . ILE A 1 122 ? -0.086 6.353 -13.124 1.00 51.66 122 ILE A N 1
ATOM 931 C CA . ILE A 1 122 ? -1.138 5.347 -13.292 1.00 51.66 122 ILE A CA 1
ATOM 932 C C . ILE A 1 122 ? -1.447 5.247 -14.788 1.00 51.66 122 ILE A C 1
ATOM 934 O O . ILE A 1 122 ? -2.284 6.005 -15.276 1.00 51.66 122 ILE A O 1
ATOM 938 N N . PRO A 1 123 ? -0.795 4.352 -15.549 1.00 47.25 123 PRO A N 1
ATOM 939 C CA . PRO A 1 123 ? -1.262 4.050 -16.889 1.00 47.25 123 PRO A CA 1
ATOM 940 C C . PRO A 1 123 ? -2.573 3.256 -16.802 1.00 47.25 123 PRO A C 1
ATOM 942 O O . PRO A 1 123 ? -2.747 2.387 -15.945 1.00 47.25 123 PRO A O 1
ATOM 945 N N . ALA A 1 124 ? -3.499 3.535 -17.722 1.00 38.03 124 ALA A N 1
ATOM 946 C CA . ALA A 1 124 ? -4.831 2.926 -17.771 1.00 38.03 124 ALA A CA 1
ATOM 947 C C . ALA A 1 124 ? -4.829 1.399 -18.009 1.00 38.03 124 ALA A C 1
ATOM 949 O O . ALA A 1 124 ? -5.879 0.765 -17.943 1.00 38.03 124 ALA A O 1
ATOM 950 N N . THR A 1 125 ? -3.672 0.783 -18.281 1.00 44.03 125 THR A N 1
ATOM 951 C CA . THR A 1 125 ? -3.563 -0.652 -18.564 1.00 44.03 125 THR A CA 1
ATOM 952 C C . THR A 1 125 ? -2.322 -1.282 -17.905 1.00 44.03 125 THR A C 1
ATOM 954 O O . THR A 1 125 ? -1.194 -1.172 -18.366 1.00 44.03 125 THR A O 1
ATOM 957 N N . LEU A 1 126 ? -2.565 -2.004 -16.806 1.00 40.25 126 LEU A N 1
ATOM 958 C CA . LEU A 1 126 ? -1.779 -3.143 -16.297 1.00 40.25 126 LEU A CA 1
ATOM 959 C C . LEU A 1 126 ? -0.353 -2.980 -15.725 1.00 40.25 126 LEU A C 1
ATOM 961 O O . LEU A 1 126 ? 0.225 -4.005 -15.354 1.00 40.25 126 LEU A O 1
ATOM 965 N N . VAL A 1 127 ? 0.206 -1.782 -15.539 1.00 45.38 127 VAL A N 1
ATOM 966 C CA . VAL A 1 127 ? 1.506 -1.641 -14.844 1.00 45.38 127 VAL A CA 1
ATOM 967 C C . VAL A 1 127 ? 1.442 -0.566 -13.761 1.00 45.38 127 VAL A C 1
ATOM 969 O O . VAL A 1 127 ? 1.261 0.610 -14.047 1.00 45.38 127 VAL A O 1
ATOM 972 N N . LEU A 1 128 ? 1.615 -0.961 -12.494 1.00 46.72 128 LEU A N 1
ATOM 973 C CA . LEU A 1 128 ? 1.875 -0.012 -11.412 1.00 46.72 128 LEU A CA 1
ATOM 974 C C . LEU A 1 128 ? 3.340 0.425 -11.511 1.00 46.72 128 LEU A C 1
ATOM 976 O O . LEU A 1 128 ? 4.233 -0.314 -11.100 1.00 46.72 128 LEU A O 1
ATOM 980 N N . GLN A 1 129 ? 3.589 1.609 -12.066 1.00 54.19 129 GLN A N 1
ATOM 981 C CA . GLN A 1 129 ? 4.917 2.216 -12.065 1.00 54.19 129 GLN A CA 1
ATOM 982 C C . GLN A 1 129 ? 5.031 3.234 -10.936 1.00 54.19 129 GLN A C 1
ATOM 984 O O . GLN A 1 129 ? 4.227 4.154 -10.777 1.00 54.19 129 GLN A O 1
ATOM 989 N N . ILE A 1 130 ? 6.056 3.017 -10.122 1.00 54.00 130 ILE A N 1
ATOM 990 C CA . ILE A 1 130 ? 6.373 3.797 -8.939 1.00 54.00 130 ILE A CA 1
ATOM 991 C C . ILE A 1 130 ? 7.731 4.444 -9.205 1.00 54.00 130 ILE A C 1
ATOM 993 O O . ILE A 1 130 ? 8.740 3.746 -9.273 1.00 54.00 130 ILE A O 1
ATOM 997 N N . LEU A 1 131 ? 7.753 5.764 -9.389 1.00 51.94 131 LEU A N 1
ATOM 998 C CA . LEU A 1 131 ? 8.984 6.530 -9.585 1.00 51.94 131 LEU A CA 1
ATOM 999 C C . LEU A 1 131 ? 9.343 7.232 -8.270 1.00 51.94 131 LEU A C 1
ATOM 1001 O O . LEU A 1 131 ? 8.515 7.929 -7.681 1.00 51.94 131 LEU A O 1
ATOM 1005 N N . PHE A 1 132 ? 10.580 7.051 -7.808 1.00 46.84 132 PHE A N 1
ATOM 1006 C CA . PHE A 1 132 ? 11.103 7.676 -6.592 1.00 46.84 132 PHE A CA 1
ATOM 1007 C C . PHE A 1 132 ? 12.043 8.824 -6.957 1.00 46.84 132 PHE A C 1
ATOM 1009 O O . PHE A 1 132 ? 12.986 8.609 -7.710 1.00 46.84 132 PHE A O 1
ATOM 1016 N N . LEU A 1 133 ? 11.814 10.032 -6.435 1.00 46.81 133 LEU A N 1
ATOM 1017 C CA . LEU A 1 133 ? 12.635 11.216 -6.732 1.00 46.81 133 LEU A CA 1
ATOM 1018 C C . LEU A 1 133 ? 12.994 12.002 -5.461 1.00 46.81 133 LEU A C 1
ATOM 1020 O O . LEU A 1 133 ? 12.374 11.832 -4.416 1.00 46.81 133 LEU A O 1
ATOM 1024 N N . GLN A 1 134 ? 13.988 12.891 -5.548 1.00 39.81 134 GLN A N 1
ATOM 1025 C CA . GLN A 1 134 ? 14.278 13.929 -4.546 1.00 39.81 134 GLN A CA 1
ATOM 1026 C C . GLN A 1 134 ? 14.042 15.336 -5.157 1.00 39.81 134 GLN A C 1
ATOM 1028 O O . GLN A 1 134 ? 14.056 15.537 -6.367 1.00 39.81 134 GLN A O 1
ATOM 1033 N N . THR A 1 135 ? 13.669 16.288 -4.304 1.00 42.62 135 THR A N 1
ATOM 1034 C CA . THR A 1 135 ? 12.959 17.575 -4.528 1.00 42.62 135 THR A CA 1
ATOM 1035 C C . THR A 1 135 ? 13.548 18.626 -5.504 1.00 42.62 135 THR A C 1
ATOM 1037 O O . THR A 1 135 ? 14.759 18.765 -5.546 1.00 42.62 135 THR A O 1
ATOM 1040 N N . LEU A 1 136 ? 12.688 19.467 -6.148 1.00 38.31 136 LEU A N 1
ATOM 1041 C CA . LEU A 1 136 ? 12.817 20.944 -6.399 1.00 38.31 136 LEU A CA 1
ATOM 1042 C C . LEU A 1 136 ? 11.613 21.575 -7.181 1.00 38.31 136 LEU A C 1
ATOM 1044 O O . LEU A 1 136 ? 10.836 20.860 -7.793 1.00 38.31 136 LEU A O 1
ATOM 1048 N N . LYS A 1 137 ? 11.377 22.900 -7.081 1.00 43.53 137 LYS A N 1
ATOM 1049 C CA . LYS A 1 137 ? 10.091 23.635 -7.321 1.00 43.53 137 LYS A CA 1
ATOM 1050 C C . LYS A 1 137 ? 9.768 24.092 -8.778 1.00 43.53 137 LYS A C 1
ATOM 1052 O O . LYS A 1 137 ? 10.671 24.297 -9.572 1.00 43.53 137 LYS A O 1
ATOM 1057 N N . LEU A 1 138 ? 8.460 24.356 -9.002 1.00 40.75 138 LEU A N 1
ATOM 1058 C CA . LEU A 1 138 ? 7.761 25.239 -9.983 1.00 40.75 138 LEU A CA 1
ATOM 1059 C C . LEU A 1 138 ? 7.940 25.024 -11.505 1.00 40.75 138 LEU A C 1
ATOM 1061 O O . LEU A 1 138 ? 8.348 25.938 -12.209 1.00 40.75 138 LEU A O 1
ATOM 1065 N N . LEU A 1 139 ? 7.507 23.862 -12.007 1.00 52.91 139 LEU A N 1
ATOM 1066 C CA . LEU A 1 139 ? 7.148 23.575 -13.412 1.00 52.91 139 LEU A CA 1
ATOM 1067 C C . LEU A 1 139 ? 5.933 22.619 -13.411 1.00 52.91 139 LEU A C 1
ATOM 1069 O O . LEU A 1 139 ? 5.622 22.058 -12.352 1.00 52.91 139 LEU A O 1
ATOM 1073 N N . GLY A 1 140 ? 5.259 22.415 -14.551 1.00 72.31 140 GLY A N 1
ATOM 1074 C CA . GLY A 1 140 ? 4.234 21.362 -14.681 1.00 72.31 140 GLY A CA 1
ATOM 1075 C C . GLY A 1 140 ? 4.791 20.001 -14.238 1.00 72.31 140 GLY A C 1
ATOM 1076 O O . GLY A 1 140 ? 5.989 19.748 -14.399 1.00 72.31 140 GLY A O 1
ATOM 1077 N N . LYS A 1 141 ? 3.973 19.132 -13.628 1.00 83.19 141 LYS A N 1
ATOM 1078 C CA . LYS A 1 141 ? 4.440 17.870 -13.029 1.00 83.19 141 LYS A CA 1
ATOM 1079 C C . LYS A 1 141 ? 5.113 16.996 -14.085 1.00 83.19 141 LYS A C 1
ATOM 1081 O O . LYS A 1 141 ? 6.217 16.524 -13.824 1.00 83.19 141 LYS A O 1
ATOM 1086 N N . LYS A 1 142 ? 4.516 16.840 -15.275 1.00 87.31 142 LYS A N 1
ATOM 1087 C CA . LYS A 1 142 ? 5.122 16.091 -16.389 1.00 87.31 142 LYS A CA 1
ATOM 1088 C C . LYS A 1 142 ? 6.410 16.735 -16.878 1.00 87.31 142 LYS A C 1
ATOM 1090 O O . LYS A 1 142 ? 7.417 16.050 -16.999 1.00 87.31 142 LYS A O 1
ATOM 1095 N N . GLU A 1 143 ? 6.411 18.045 -17.117 1.00 89.25 143 GLU A N 1
ATOM 1096 C CA . GLU A 1 143 ? 7.606 18.745 -17.608 1.00 89.25 143 GLU A CA 1
ATOM 1097 C C . GLU A 1 143 ? 8.782 18.595 -16.634 1.00 89.25 143 GLU A C 1
ATOM 1099 O O . GLU A 1 143 ? 9.922 18.364 -17.035 1.00 89.25 143 GLU A O 1
ATOM 1104 N N . ARG A 1 144 ? 8.504 18.667 -15.331 1.00 84.94 144 ARG A N 1
ATOM 1105 C CA . ARG A 1 144 ? 9.502 18.416 -14.297 1.00 84.94 144 ARG A CA 1
ATOM 1106 C C . ARG A 1 144 ? 10.011 16.976 -14.330 1.00 84.94 144 ARG A C 1
ATOM 1108 O O . ARG A 1 144 ? 11.210 16.779 -14.172 1.00 84.94 144 ARG A O 1
ATOM 1115 N N . LEU A 1 145 ? 9.132 15.991 -14.502 1.00 87.31 145 LEU A N 1
ATOM 1116 C CA . LEU A 1 145 ? 9.540 14.590 -14.620 1.00 87.31 145 LEU A CA 1
ATOM 1117 C C . LEU A 1 145 ? 10.453 14.375 -15.823 1.00 87.31 145 LEU A C 1
ATOM 1119 O O . LEU A 1 145 ? 11.516 13.792 -15.660 1.00 87.31 145 LEU A O 1
ATOM 1123 N N . LEU A 1 146 ? 10.082 14.911 -16.987 1.00 90.75 146 LEU A N 1
ATOM 1124 C CA . LEU A 1 146 ? 10.891 14.827 -18.204 1.00 90.75 146 LEU A CA 1
ATOM 1125 C C . LEU A 1 146 ? 12.277 15.452 -18.015 1.00 90.75 146 LEU A C 1
ATOM 1127 O O . LEU A 1 146 ? 13.259 14.880 -18.458 1.00 90.75 146 LEU A O 1
ATOM 1131 N N . LYS A 1 147 ? 12.382 16.575 -17.291 1.00 90.75 147 LYS A N 1
ATOM 1132 C CA . LYS A 1 147 ? 13.685 17.178 -16.952 1.00 90.75 147 LYS A CA 1
ATOM 1133 C C . LYS A 1 147 ? 14.513 16.327 -15.992 1.00 90.75 147 LYS A C 1
ATOM 1135 O O . LYS A 1 147 ? 15.730 16.313 -16.097 1.00 90.75 147 LYS A O 1
ATOM 1140 N N . ILE A 1 148 ? 13.878 15.671 -15.020 1.00 89.12 148 ILE A N 1
ATOM 1141 C CA . ILE A 1 148 ? 14.592 14.830 -14.049 1.00 89.12 148 ILE A CA 1
ATOM 1142 C C . ILE A 1 148 ? 15.084 13.535 -14.701 1.00 89.12 148 ILE A C 1
ATOM 1144 O O . ILE A 1 148 ? 16.175 13.068 -14.387 1.00 89.12 148 ILE A O 1
ATOM 1148 N N . PHE A 1 149 ? 14.277 12.968 -15.593 1.00 90.06 149 PHE A N 1
ATOM 1149 C CA . PHE A 1 149 ? 14.581 11.740 -16.319 1.00 90.06 149 PHE A CA 1
ATOM 1150 C C . PHE A 1 149 ? 15.221 12.003 -17.689 1.00 90.06 149 PHE A C 1
ATOM 1152 O O . PHE A 1 149 ? 15.264 11.104 -18.521 1.00 90.06 149 PHE A O 1
ATOM 1159 N N . ASP A 1 150 ? 15.740 13.208 -17.928 1.00 92.19 150 ASP A N 1
ATOM 1160 C CA . ASP A 1 150 ? 16.464 13.523 -19.158 1.00 92.19 150 ASP A CA 1
ATOM 1161 C C . ASP A 1 150 ? 17.656 12.566 -19.341 1.00 92.19 150 ASP A C 1
ATOM 1163 O O . ASP A 1 150 ? 18.389 12.266 -18.394 1.00 92.19 150 ASP A O 1
ATOM 1167 N N . GLY A 1 151 ? 17.814 12.033 -20.554 1.00 92.00 151 GLY A N 1
ATOM 1168 C CA . GLY A 1 151 ? 18.831 11.025 -20.873 1.00 92.00 151 GLY A CA 1
ATOM 1169 C C . GLY A 1 151 ? 18.525 9.592 -20.411 1.00 92.00 151 GLY A C 1
ATOM 1170 O O . GLY A 1 151 ? 19.383 8.722 -20.562 1.00 92.00 151 GLY A O 1
ATOM 1171 N N . TRP A 1 152 ? 17.338 9.323 -19.856 1.00 94.69 152 TRP A N 1
ATOM 1172 C CA . TRP A 1 152 ? 16.864 7.953 -19.624 1.00 94.69 152 TRP A CA 1
ATOM 1173 C C . TRP A 1 152 ? 16.328 7.328 -20.917 1.00 94.69 152 TRP A C 1
ATOM 1175 O O . TRP A 1 152 ? 16.013 8.027 -21.877 1.00 94.69 152 TRP A O 1
ATOM 1185 N N . CYS A 1 153 ? 16.221 6.000 -20.939 1.00 92.69 153 CYS A N 1
ATOM 1186 C CA . CYS A 1 153 ? 15.779 5.263 -22.117 1.00 92.69 153 CYS A CA 1
ATOM 1187 C C . CYS A 1 153 ? 14.333 5.590 -22.525 1.00 92.69 153 CYS A C 1
ATOM 1189 O O . CYS A 1 153 ? 13.480 5.899 -21.684 1.00 92.69 153 CYS A O 1
ATOM 1191 N N . ASP A 1 154 ? 14.055 5.430 -23.821 1.00 92.06 154 ASP A N 1
ATOM 1192 C CA . ASP A 1 154 ? 12.776 5.778 -24.453 1.00 92.06 154 ASP A CA 1
ATOM 1193 C C . ASP A 1 154 ? 11.572 5.158 -23.734 1.00 92.06 154 ASP A C 1
ATOM 1195 O O . ASP A 1 154 ? 10.574 5.832 -23.530 1.00 92.06 154 ASP A O 1
ATOM 1199 N N . ASN A 1 155 ? 11.694 3.933 -23.206 1.00 86.88 155 ASN A N 1
ATOM 1200 C CA . ASN A 1 155 ? 10.620 3.283 -22.442 1.00 86.88 155 ASN A CA 1
ATOM 1201 C C . ASN A 1 155 ? 10.108 4.128 -21.260 1.00 86.88 155 ASN A C 1
ATOM 1203 O O . ASN A 1 155 ? 8.919 4.095 -20.940 1.00 86.88 155 ASN A O 1
ATOM 1207 N N . VAL A 1 156 ? 11.000 4.846 -20.570 1.00 86.88 156 VAL A N 1
ATOM 1208 C CA . VAL A 1 156 ? 10.633 5.704 -19.434 1.00 86.88 156 VAL A CA 1
ATOM 1209 C C . VAL A 1 156 ? 10.068 7.031 -19.928 1.00 86.88 156 VAL A C 1
ATOM 1211 O O . VAL A 1 156 ? 9.077 7.516 -19.382 1.00 86.88 156 VAL A O 1
ATOM 1214 N N . ILE A 1 157 ? 10.655 7.602 -20.977 1.00 90.50 157 ILE A N 1
ATOM 1215 C CA . ILE A 1 157 ? 10.217 8.875 -21.556 1.00 90.50 157 ILE A CA 1
ATOM 1216 C C . ILE A 1 157 ? 8.838 8.745 -22.216 1.00 90.50 157 ILE A C 1
ATOM 1218 O O . ILE A 1 157 ? 7.941 9.542 -21.931 1.00 90.50 157 ILE A O 1
ATOM 1222 N N . ASP A 1 158 ? 8.626 7.698 -23.008 1.00 88.56 158 ASP A N 1
ATOM 1223 C CA . ASP A 1 158 ? 7.358 7.380 -23.666 1.00 88.56 158 ASP A CA 1
ATOM 1224 C C . ASP A 1 158 ? 6.233 7.201 -22.649 1.00 88.56 158 ASP A C 1
ATOM 1226 O O . ASP A 1 158 ? 5.131 7.723 -22.828 1.00 88.56 158 ASP A O 1
ATOM 1230 N N . LEU A 1 159 ? 6.521 6.530 -21.530 1.00 85.00 159 LEU A N 1
ATOM 1231 C CA . LEU A 1 159 ? 5.572 6.376 -20.435 1.00 85.00 159 LEU A CA 1
ATOM 1232 C C . LEU A 1 159 ? 5.154 7.731 -19.846 1.00 85.00 159 LEU A C 1
ATOM 1234 O O . LEU A 1 159 ? 3.964 7.977 -19.624 1.00 85.00 159 LEU A O 1
ATOM 1238 N N . LEU A 1 160 ? 6.115 8.616 -19.576 1.00 87.50 160 LEU A N 1
ATOM 1239 C CA . LEU A 1 160 ? 5.830 9.948 -19.039 1.00 87.50 160 LEU A CA 1
ATOM 1240 C C . LEU A 1 160 ? 4.997 10.778 -20.020 1.00 87.50 160 LEU A C 1
ATOM 1242 O O . LEU A 1 160 ? 4.076 11.486 -19.602 1.00 87.50 160 LEU A O 1
ATOM 1246 N N . HIS A 1 161 ? 5.276 10.671 -21.319 1.00 88.94 161 HIS A N 1
ATOM 1247 C CA . HIS A 1 161 ? 4.472 11.319 -22.350 1.00 88.94 161 HIS A CA 1
ATOM 1248 C C . HIS A 1 161 ? 3.044 10.771 -22.398 1.00 88.94 161 HIS A C 1
ATOM 1250 O O . HIS A 1 161 ? 2.108 11.577 -22.400 1.00 88.94 161 HIS A O 1
ATOM 1256 N N . ALA A 1 162 ? 2.884 9.445 -22.356 1.00 87.44 162 ALA A N 1
ATOM 1257 C CA . ALA A 1 162 ? 1.598 8.749 -22.404 1.00 87.44 162 ALA A CA 1
ATOM 1258 C C . ALA A 1 162 ? 0.723 8.953 -21.154 1.00 87.44 162 ALA A C 1
ATOM 1260 O O . ALA A 1 162 ? -0.472 8.678 -21.188 1.00 87.44 162 ALA A O 1
ATOM 1261 N N . THR A 1 163 ? 1.300 9.422 -20.048 1.00 83.62 163 THR A N 1
ATOM 1262 C CA . THR A 1 163 ? 0.574 9.635 -18.790 1.00 83.62 163 THR A CA 1
ATOM 1263 C C . THR A 1 163 ? -0.063 11.013 -18.753 1.00 83.62 163 THR A C 1
ATOM 1265 O O . THR A 1 163 ? 0.644 12.011 -18.851 1.00 83.62 163 THR A O 1
ATOM 1268 N N . ASP A 1 164 ? -1.370 11.117 -18.538 1.00 84.94 164 ASP A N 1
ATOM 1269 C CA . ASP A 1 164 ? -2.033 12.417 -18.389 1.00 84.94 164 ASP A CA 1
ATOM 1270 C C . ASP A 1 164 ? -1.503 13.209 -17.180 1.00 84.94 164 ASP A C 1
ATOM 1272 O O . ASP A 1 164 ? -1.229 12.653 -16.118 1.00 84.94 164 ASP A O 1
ATOM 1276 N N . GLU A 1 165 ? -1.382 14.534 -17.317 1.00 85.31 165 GLU A N 1
ATOM 1277 C CA . GLU A 1 165 ? -0.859 15.424 -16.260 1.00 85.31 165 GLU A CA 1
ATOM 1278 C C . GLU A 1 165 ? -1.648 15.293 -14.941 1.00 85.31 165 GLU A C 1
ATOM 1280 O O . GLU A 1 165 ? -1.077 15.326 -13.847 1.00 85.31 165 GLU A O 1
ATOM 1285 N N . GLU A 1 166 ? -2.963 15.097 -15.042 1.00 84.31 166 GLU A N 1
ATOM 1286 C CA . GLU A 1 166 ? -3.864 14.917 -13.899 1.00 84.31 166 GLU A CA 1
ATOM 1287 C C . GLU A 1 166 ? -3.650 13.576 -13.182 1.00 84.31 166 GLU A C 1
ATOM 1289 O O . GLU A 1 166 ? -3.822 13.495 -11.964 1.00 84.31 166 GLU A O 1
ATOM 1294 N N . ALA A 1 167 ? -3.197 12.548 -13.908 1.00 80.50 167 ALA A N 1
ATOM 1295 C CA . ALA A 1 167 ? -2.876 11.233 -13.358 1.00 80.50 167 ALA A CA 1
ATOM 1296 C C . ALA A 1 167 ? -1.518 11.207 -12.631 1.00 80.50 167 ALA A C 1
ATOM 1298 O O . ALA A 1 167 ? -1.230 10.2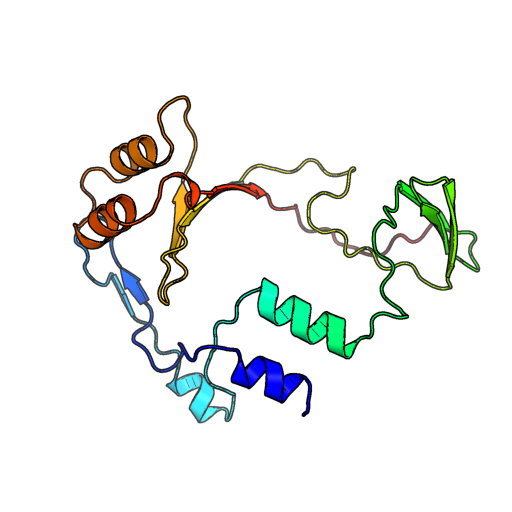57 -11.899 1.00 80.50 167 ALA A O 1
ATOM 1299 N N . ILE A 1 168 ? -0.690 12.248 -12.787 1.00 81.88 168 ILE A N 1
ATOM 1300 C CA . ILE A 1 168 ? 0.588 12.378 -12.083 1.00 81.88 168 ILE A CA 1
ATOM 1301 C C . ILE A 1 168 ? 0.329 12.893 -10.667 1.00 81.88 168 ILE A C 1
ATOM 1303 O O . ILE A 1 168 ? 0.031 14.073 -10.426 1.00 81.88 168 ILE A O 1
ATOM 1307 N N . LEU A 1 169 ? 0.490 12.002 -9.692 1.00 80.94 169 LEU A N 1
ATOM 1308 C CA . LEU A 1 169 ? 0.321 12.319 -8.279 1.00 80.94 169 LEU A CA 1
ATOM 1309 C C . LEU A 1 169 ? 1.674 12.424 -7.587 1.00 80.94 169 LEU A C 1
ATOM 1311 O O . LEU A 1 169 ? 2.523 11.544 -7.711 1.00 80.94 169 LEU A O 1
ATOM 1315 N N . ARG A 1 170 ? 1.847 13.494 -6.807 1.00 79.31 170 ARG A N 1
ATOM 1316 C CA . ARG A 1 170 ? 3.004 13.691 -5.934 1.00 79.31 170 ARG A CA 1
ATOM 1317 C C . ARG A 1 170 ? 2.621 13.291 -4.510 1.00 79.31 170 ARG A C 1
ATOM 1319 O O . ARG A 1 170 ? 1.708 13.888 -3.944 1.00 79.31 170 ARG A O 1
ATOM 1326 N N . ARG A 1 171 ? 3.332 12.329 -3.923 1.00 75.44 171 ARG A N 1
ATOM 1327 C CA . ARG A 1 171 ? 3.202 11.945 -2.511 1.00 75.44 171 ARG A CA 1
ATOM 1328 C C . ARG A 1 171 ? 4.580 11.834 -1.883 1.00 75.44 171 ARG A C 1
ATOM 1330 O O . ARG A 1 171 ? 5.363 10.982 -2.276 1.00 75.44 171 ARG A O 1
ATOM 1337 N N . ASP A 1 172 ? 4.891 12.688 -0.921 1.00 77.75 172 ASP A N 1
ATOM 1338 C CA . ASP A 1 172 ? 6.149 12.556 -0.188 1.00 77.75 172 ASP A CA 1
ATOM 1339 C C . ASP A 1 172 ? 6.104 11.269 0.676 1.00 77.75 172 ASP A C 1
ATOM 1341 O O . ASP A 1 172 ? 5.053 10.885 1.197 1.00 77.75 172 ASP A O 1
ATOM 1345 N N . ILE A 1 173 ? 7.230 10.562 0.766 1.00 77.19 173 ILE A N 1
ATOM 1346 C CA . ILE A 1 173 ? 7.406 9.327 1.534 1.00 77.19 173 ILE A CA 1
ATOM 1347 C C . ILE A 1 173 ? 8.053 9.680 2.858 1.00 77.19 173 ILE A C 1
ATOM 1349 O O . ILE A 1 173 ? 9.179 10.189 2.926 1.00 77.19 173 ILE A O 1
ATOM 1353 N N . TYR A 1 174 ? 7.333 9.315 3.903 1.00 78.88 174 TYR A N 1
ATOM 1354 C CA . TYR A 1 174 ? 7.767 9.418 5.277 1.00 78.88 174 TYR A CA 1
ATOM 1355 C C . TYR A 1 174 ? 7.924 8.026 5.847 1.00 78.88 174 TYR A C 1
ATOM 1357 O O . TYR A 1 174 ? 7.294 7.069 5.395 1.00 78.88 174 TYR A O 1
ATOM 1365 N N . ASP A 1 175 ? 8.760 7.943 6.861 1.00 81.38 175 ASP A N 1
ATOM 1366 C CA . ASP A 1 175 ? 8.914 6.749 7.665 1.00 81.38 175 ASP A CA 1
ATOM 1367 C C . ASP A 1 175 ? 9.093 7.169 9.125 1.00 81.38 175 ASP A C 1
ATOM 1369 O O . ASP A 1 175 ? 9.312 8.349 9.425 1.00 81.38 175 ASP A O 1
ATOM 1373 N N . ARG A 1 176 ? 8.984 6.209 10.037 1.00 79.00 176 ARG A N 1
ATOM 1374 C CA . ARG A 1 176 ? 9.144 6.429 11.473 1.00 79.00 176 ARG A CA 1
ATOM 1375 C C . ARG A 1 176 ? 10.351 5.663 11.985 1.00 79.00 176 ARG A C 1
ATOM 1377 O O . ARG A 1 176 ? 10.670 4.576 11.511 1.00 79.00 176 ARG A O 1
ATOM 1384 N N . ILE A 1 177 ? 11.022 6.233 12.980 1.00 83.06 177 ILE A N 1
ATOM 1385 C CA . ILE A 1 177 ? 12.015 5.481 13.746 1.00 83.06 177 ILE A CA 1
ATOM 1386 C C . ILE A 1 177 ? 11.262 4.353 14.471 1.00 83.06 177 ILE A C 1
ATOM 1388 O O . ILE A 1 177 ? 10.235 4.640 15.096 1.00 83.06 177 ILE A O 1
ATOM 1392 N N . PRO A 1 178 ? 11.728 3.093 14.388 1.00 85.25 178 PRO A N 1
ATOM 1393 C CA . PRO A 1 178 ? 11.101 1.990 15.102 1.00 85.25 178 PRO A CA 1
ATOM 1394 C C . PRO A 1 178 ? 10.972 2.293 16.595 1.00 85.25 178 PRO A C 1
ATOM 1396 O O . PRO A 1 178 ? 11.916 2.767 17.228 1.00 85.25 178 PRO A O 1
ATOM 1399 N N . VAL A 1 179 ? 9.804 1.997 17.157 1.00 84.25 179 VAL A N 1
ATOM 1400 C CA . VAL A 1 179 ? 9.547 2.083 18.597 1.00 84.25 179 VAL A CA 1
ATOM 1401 C C . VAL A 1 179 ? 9.571 0.686 19.204 1.00 84.25 179 VAL A C 1
ATOM 1403 O O . VAL A 1 179 ? 9.157 -0.282 18.567 1.00 84.25 179 VAL A O 1
ATOM 1406 N N . MET A 1 180 ? 10.067 0.579 20.436 1.00 85.88 180 MET A N 1
ATOM 1407 C CA . MET A 1 180 ? 10.199 -0.709 21.130 1.00 85.88 180 MET A CA 1
ATOM 1408 C C . MET A 1 180 ? 8.866 -1.247 21.658 1.00 85.88 180 MET A C 1
ATOM 1410 O O . MET A 1 180 ? 8.758 -2.441 21.913 1.00 85.88 180 MET A O 1
ATOM 1414 N N . SER A 1 181 ? 7.866 -0.378 21.820 1.00 84.56 181 SER A N 1
ATOM 1415 C CA . SER A 1 181 ? 6.533 -0.744 22.287 1.00 84.56 181 SER A CA 1
ATOM 1416 C C . SER A 1 181 ? 5.460 -0.021 21.477 1.00 84.56 181 SER A C 1
ATOM 1418 O O . SER A 1 181 ? 5.644 1.131 21.080 1.00 84.56 181 SER A O 1
ATOM 1420 N N . TRP A 1 182 ? 4.373 -0.741 21.207 1.00 83.94 182 TRP A N 1
ATOM 1421 C CA . TRP A 1 182 ? 3.193 -0.281 20.467 1.00 83.94 182 TRP A CA 1
ATOM 1422 C C . TRP A 1 182 ? 1.964 -0.178 21.377 1.00 83.94 182 TRP A C 1
ATOM 1424 O O . TRP A 1 182 ? 0.927 0.329 20.958 1.00 83.94 182 TRP A O 1
ATOM 1434 N N . GLU A 1 183 ? 2.081 -0.648 22.619 1.00 80.94 183 GLU A N 1
ATOM 1435 C CA . GLU A 1 183 ? 1.077 -0.467 23.657 1.00 80.94 183 GLU A CA 1
ATOM 1436 C C . GLU A 1 183 ? 1.328 0.845 24.397 1.00 80.94 183 GLU A C 1
ATOM 1438 O O . GLU A 1 183 ? 2.466 1.247 24.659 1.00 80.94 183 GLU A O 1
ATOM 1443 N N . LYS A 1 184 ? 0.236 1.511 24.758 1.00 69.88 184 LYS A N 1
ATOM 1444 C CA . LYS A 1 184 ? 0.262 2.589 25.734 1.00 69.88 184 LYS A CA 1
ATOM 1445 C C . LYS A 1 184 ? -0.235 1.993 27.044 1.00 69.88 184 LYS A C 1
ATOM 1447 O O . LYS A 1 184 ? -1.436 1.906 27.251 1.00 69.88 184 LYS A O 1
ATOM 1452 N N . VAL A 1 185 ? 0.693 1.540 27.881 1.00 56.19 185 VAL A N 1
ATOM 1453 C CA . VAL A 1 185 ? 0.388 1.190 29.272 1.00 56.19 185 VAL A CA 1
ATOM 1454 C C . VAL A 1 185 ? 0.399 2.505 30.045 1.00 56.19 185 VAL A C 1
ATOM 1456 O O . VAL A 1 185 ? 1.447 3.155 30.118 1.00 56.19 185 VAL A O 1
ATOM 1459 N N . VAL A 1 186 ? -0.774 2.952 30.493 1.00 51.47 186 VAL A N 1
ATOM 1460 C CA . VAL A 1 186 ? -0.918 4.139 31.352 1.00 51.47 186 VAL A CA 1
ATOM 1461 C C . VAL A 1 186 ? -0.621 3.759 32.797 1.00 51.47 186 VAL A C 1
ATOM 1463 O O . VAL A 1 186 ? -1.056 2.667 33.222 1.00 51.47 186 VAL A O 1
#

pLDDT: mean 81.76, std 17.16, range [38.03, 96.81]